Protein AF-A0A7S3EYP3-F1 (afdb_monomer)

Nearest PDB structures (foldseek):
  8bx8-assembly1_A  TM=8.890E-01  e=9.139E-10  Tetrahymena thermophila
  7k5b-assembly1_A  TM=8.890E-01  e=1.316E-09  Tetrahymena thermophila
  8j07-assembly1_k9  TM=9.025E-01  e=3.507E-08  Homo sapiens
  8glv-assembly1_Fm  TM=9.125E-01  e=3.296E-07  Chlamydomonas reinhardtii
  7kek-assembly1_B  TM=8.052E-01  e=7.437E-05  Tetrahymena thermophila

Solvent-accessible surface area (backbone atoms only — not comparable to full-atom values): 13017 Å² total; per-residue (Å²): 132,84,74,78,76,72,78,81,59,48,67,59,52,37,44,48,50,40,53,61,70,45,31,80,76,48,87,48,71,66,59,44,52,50,48,45,50,50,34,65,68,58,54,39,78,62,61,76,40,82,83,33,46,79,39,89,94,46,88,64,51,53,65,80,93,66,92,53,71,66,59,54,53,48,42,56,70,73,60,42,70,96,74,78,63,45,52,70,74,76,38,59,69,65,54,54,56,53,51,53,52,50,51,53,50,51,53,52,50,53,52,62,71,67,50,69,91,82,70,85,74,101,83,68,81,49,71,62,58,54,37,46,55,52,44,52,53,50,58,72,70,49,78,79,82,78,54,69,65,61,52,51,51,52,40,47,73,75,61,28,79,83,37,72,66,51,48,50,52,51,53,51,51,58,50,50,47,51,50,52,51,50,51,54,50,48,48,52,49,43,53,35,26,73,70,66,76,41,81,74,45,73,68,48,49,50,34,50,52,23,51,63,70,75,42,88,102

Structure (mmCIF, N/CA/C/O backbone):
data_AF-A0A7S3EYP3-F1
#
_entry.id   AF-A0A7S3EYP3-F1
#
loop_
_atom_site.group_PDB
_atom_site.id
_atom_site.type_symbol
_atom_site.label_atom_id
_atom_site.label_alt_id
_atom_site.label_comp_id
_atom_site.label_asym_id
_atom_site.label_entity_id
_atom_site.label_seq_id
_atom_site.pdbx_PDB_ins_code
_atom_site.Cartn_x
_atom_site.Cartn_y
_atom_site.Cartn_z
_atom_site.occupancy
_atom_site.B_iso_or_equiv
_atom_site.auth_seq_id
_atom_site.auth_comp_id
_atom_site.auth_asym_id
_atom_site.auth_atom_id
_atom_site.pdbx_PDB_model_num
ATOM 1 N N . MET A 1 1 ? 45.227 -5.347 -39.081 1.00 40.84 1 MET A N 1
ATOM 2 C CA . MET A 1 1 ? 44.998 -6.147 -37.861 1.00 40.84 1 MET A CA 1
ATOM 3 C C . MET A 1 1 ? 43.560 -5.921 -37.447 1.00 40.84 1 MET A C 1
ATOM 5 O O . MET A 1 1 ? 43.265 -4.874 -36.887 1.00 40.84 1 MET A O 1
ATOM 9 N N . GLU A 1 2 ? 42.662 -6.838 -37.801 1.00 47.38 2 GLU A N 1
ATOM 10 C CA . GLU A 1 2 ? 41.309 -6.832 -37.243 1.00 47.38 2 GLU A CA 1
ATOM 11 C C . GLU A 1 2 ? 41.434 -7.033 -35.735 1.00 47.38 2 GLU A C 1
ATOM 13 O O . GLU A 1 2 ? 41.880 -8.079 -35.258 1.00 47.38 2 GLU A O 1
ATOM 18 N N . THR A 1 3 ? 41.117 -5.993 -34.971 1.00 49.34 3 THR A N 1
ATOM 19 C CA . THR A 1 3 ? 40.933 -6.099 -33.531 1.00 49.34 3 THR A CA 1
ATOM 20 C C . THR A 1 3 ? 39.806 -7.092 -33.307 1.00 49.34 3 THR A C 1
ATOM 22 O O . THR A 1 3 ? 38.642 -6.799 -33.568 1.00 49.34 3 THR A O 1
ATOM 25 N N . LYS A 1 4 ? 40.170 -8.302 -32.873 1.00 49.72 4 LYS A N 1
ATOM 26 C CA . LYS A 1 4 ? 39.254 -9.372 -32.478 1.00 49.72 4 LYS A CA 1
ATOM 27 C C . LYS A 1 4 ? 38.265 -8.768 -31.474 1.00 49.72 4 LYS A C 1
ATOM 29 O O . LYS A 1 4 ? 38.630 -8.542 -30.321 1.00 49.72 4 LYS A O 1
ATOM 34 N N . LYS A 1 5 ? 37.063 -8.393 -31.934 1.00 63.97 5 LYS A N 1
ATOM 35 C CA . LYS A 1 5 ? 36.051 -7.742 -31.093 1.00 63.97 5 LYS A CA 1
ATOM 36 C C . LYS A 1 5 ? 35.732 -8.710 -29.962 1.00 63.97 5 LYS A C 1
ATOM 38 O O . LYS A 1 5 ? 35.203 -9.793 -30.199 1.00 63.97 5 LYS A O 1
ATOM 43 N N . ARG A 1 6 ? 36.137 -8.350 -28.745 1.00 71.81 6 ARG A N 1
ATOM 44 C CA . ARG A 1 6 ? 35.825 -9.119 -27.542 1.00 71.81 6 ARG A CA 1
ATOM 45 C C . ARG A 1 6 ? 34.304 -9.160 -27.423 1.00 71.81 6 ARG A C 1
ATOM 47 O O . ARG A 1 6 ? 33.668 -8.111 -27.507 1.00 71.81 6 ARG A O 1
ATOM 54 N N . SER A 1 7 ? 33.739 -10.355 -27.282 1.00 76.88 7 SER A N 1
ATOM 55 C CA . SER A 1 7 ? 32.308 -10.512 -27.039 1.00 76.88 7 SER A CA 1
ATOM 56 C C . SER A 1 7 ? 31.922 -9.726 -25.787 1.00 76.88 7 SER A C 1
ATOM 58 O O . SER A 1 7 ? 32.678 -9.700 -24.810 1.00 76.88 7 SER A O 1
ATOM 60 N N . VAL A 1 8 ? 30.771 -9.060 -25.835 1.00 84.44 8 VAL A N 1
ATOM 61 C CA . VAL A 1 8 ? 30.260 -8.288 -24.701 1.00 84.44 8 VAL A CA 1
ATOM 62 C C . VAL A 1 8 ? 29.980 -9.247 -23.549 1.00 84.44 8 VAL A C 1
ATOM 64 O O . VAL A 1 8 ? 29.261 -10.230 -23.714 1.00 84.44 8 VAL A O 1
ATOM 67 N N . ASP A 1 9 ? 30.556 -8.967 -22.381 1.00 90.62 9 ASP A N 1
ATOM 68 C CA . ASP A 1 9 ? 30.224 -9.701 -21.166 1.00 90.62 9 ASP A CA 1
ATOM 69 C C . ASP A 1 9 ? 28.946 -9.125 -20.548 1.00 90.62 9 ASP A C 1
ATOM 71 O O . ASP A 1 9 ? 28.969 -8.158 -19.782 1.00 90.62 9 ASP A O 1
ATOM 75 N N . TRP A 1 10 ? 27.815 -9.727 -20.906 1.00 88.81 10 TRP A N 1
ATOM 76 C CA . TRP A 1 10 ? 26.495 -9.316 -20.436 1.00 88.81 10 TRP A CA 1
ATOM 77 C C . TRP A 1 10 ? 26.312 -9.456 -18.927 1.00 88.81 10 TRP A C 1
ATOM 79 O O . TRP A 1 10 ? 25.491 -8.736 -18.361 1.00 88.81 10 TRP A O 1
ATOM 89 N N . ILE A 1 11 ? 27.074 -10.326 -18.258 1.00 90.12 11 ILE A N 1
ATOM 90 C CA . ILE A 1 11 ? 27.037 -10.434 -16.795 1.00 90.12 11 ILE A CA 1
ATOM 91 C C . ILE A 1 11 ? 27.605 -9.150 -16.191 1.00 90.12 11 ILE A C 1
ATOM 93 O O . ILE A 1 11 ? 26.965 -8.533 -15.340 1.00 90.12 11 ILE A O 1
ATOM 97 N N . THR A 1 12 ? 28.758 -8.701 -16.694 1.00 91.81 12 THR A N 1
ATOM 98 C CA . THR A 1 12 ? 29.370 -7.437 -16.272 1.00 91.81 12 THR A CA 1
ATOM 99 C C . THR A 1 12 ? 28.481 -6.238 -16.606 1.00 91.81 12 THR A C 1
ATOM 101 O O . THR A 1 12 ? 28.308 -5.363 -15.762 1.00 91.81 12 THR A O 1
ATOM 104 N N . VAL A 1 13 ? 27.865 -6.194 -17.794 1.00 91.50 13 VAL A N 1
ATOM 105 C CA . VAL A 1 13 ? 26.939 -5.102 -18.163 1.00 91.50 13 VAL A CA 1
ATOM 106 C C . VAL A 1 13 ? 25.745 -5.043 -17.211 1.00 91.50 13 VAL A C 1
ATOM 108 O O . VAL A 1 13 ? 25.438 -3.975 -16.682 1.00 91.50 13 VAL A O 1
ATOM 111 N N . ASN A 1 14 ? 25.103 -6.185 -16.947 1.00 91.75 14 ASN A N 1
ATOM 112 C CA . ASN A 1 14 ? 23.981 -6.259 -16.015 1.00 91.75 14 ASN A CA 1
ATOM 113 C C . ASN A 1 14 ? 24.375 -5.809 -14.611 1.00 91.75 14 ASN A C 1
ATOM 115 O O . ASN A 1 14 ? 23.651 -5.021 -14.015 1.00 91.75 14 ASN A O 1
ATOM 119 N N . TYR A 1 15 ? 25.530 -6.249 -14.112 1.00 92.19 15 TYR A N 1
ATOM 120 C CA . TYR A 1 15 ? 26.038 -5.846 -12.802 1.00 92.19 15 TYR A CA 1
ATOM 121 C C . TYR A 1 15 ? 26.310 -4.334 -12.722 1.00 92.19 15 TYR A C 1
ATOM 123 O O . TYR A 1 15 ? 25.886 -3.662 -11.782 1.00 92.19 15 TYR A O 1
ATOM 131 N N . MET A 1 16 ? 26.963 -3.766 -13.740 1.00 93.81 16 MET A N 1
ATOM 132 C CA . MET A 1 16 ? 27.278 -2.334 -13.783 1.00 93.81 16 MET A CA 1
ATOM 133 C C . MET A 1 16 ? 26.016 -1.465 -13.830 1.00 93.81 16 MET A C 1
ATOM 135 O O . MET A 1 16 ? 25.949 -0.436 -13.161 1.00 93.81 16 MET A O 1
ATOM 139 N N . VAL A 1 17 ? 25.000 -1.866 -14.595 1.00 92.38 17 VAL A N 1
ATOM 140 C CA . VAL A 1 17 ? 23.746 -1.108 -14.684 1.00 92.38 17 VAL A CA 1
ATOM 141 C C . VAL A 1 17 ? 22.884 -1.341 -13.443 1.00 92.38 17 VAL A C 1
ATOM 143 O O . VAL A 1 17 ? 22.473 -0.383 -12.789 1.00 92.38 17 VAL A O 1
ATOM 146 N N . CYS A 1 18 ? 22.619 -2.598 -13.095 1.00 93.44 18 CYS A N 1
ATOM 147 C CA . CYS A 1 18 ? 21.619 -2.937 -12.091 1.00 93.44 18 CYS A CA 1
ATOM 148 C C . CYS A 1 18 ? 22.102 -2.738 -10.661 1.00 93.44 18 CYS A C 1
ATOM 150 O O . CYS A 1 18 ? 21.380 -2.139 -9.870 1.00 93.44 18 CYS A O 1
ATOM 152 N N . ASP A 1 19 ? 23.321 -3.167 -10.340 1.00 89.25 19 ASP A N 1
ATOM 153 C CA . ASP A 1 19 ? 23.826 -3.126 -8.968 1.00 89.25 19 ASP A CA 1
ATOM 154 C C . ASP A 1 19 ? 24.665 -1.868 -8.694 1.00 89.25 19 ASP A C 1
ATOM 156 O O . ASP A 1 19 ? 24.523 -1.258 -7.635 1.00 89.25 19 ASP A O 1
ATOM 160 N N . VAL A 1 20 ? 25.500 -1.428 -9.646 1.00 92.12 20 VAL A N 1
ATOM 161 C CA . VAL A 1 20 ? 26.391 -0.268 -9.435 1.00 92.12 20 VAL A CA 1
ATOM 162 C C . VAL A 1 20 ? 25.680 1.063 -9.700 1.00 92.12 20 VAL A C 1
ATOM 164 O O . VAL A 1 20 ? 25.645 1.923 -8.822 1.00 92.12 20 VAL A O 1
ATOM 167 N N . GLN A 1 21 ? 25.107 1.255 -10.893 1.00 92.12 21 GLN A N 1
ATOM 168 C CA . GLN A 1 21 ? 24.548 2.554 -11.295 1.00 92.12 21 GLN A CA 1
ATOM 169 C C . GLN A 1 21 ? 23.202 2.865 -10.623 1.00 92.12 21 GLN A C 1
ATOM 171 O O . GLN A 1 21 ? 22.971 3.993 -10.176 1.00 92.12 21 GLN A O 1
ATOM 176 N N . TYR A 1 22 ? 22.298 1.882 -10.590 1.00 91.81 22 TYR A N 1
ATOM 177 C CA . TYR A 1 22 ? 20.945 2.052 -10.048 1.00 91.81 22 TYR A CA 1
ATOM 178 C C . TYR A 1 22 ? 20.736 1.357 -8.702 1.00 91.81 22 TYR A C 1
ATOM 180 O O . TYR A 1 22 ? 19.911 1.825 -7.921 1.00 91.81 22 TYR A O 1
ATOM 188 N N . GLY A 1 23 ? 21.507 0.315 -8.381 1.00 90.19 23 GLY A N 1
ATOM 189 C CA . GLY A 1 23 ? 21.324 -0.469 -7.157 1.00 90.19 23 GLY A CA 1
ATOM 190 C C . GLY A 1 23 ? 21.457 0.358 -5.880 1.00 90.19 23 GLY A C 1
ATOM 191 O O . GLY A 1 23 ? 20.658 0.193 -4.968 1.00 90.19 23 GLY A O 1
ATOM 192 N N . GLY A 1 24 ? 22.371 1.333 -5.843 1.00 88.31 24 GLY A N 1
ATOM 193 C CA . GLY A 1 24 ? 22.506 2.256 -4.706 1.00 88.31 24 GLY A CA 1
ATOM 194 C C . GLY A 1 24 ? 21.333 3.231 -4.511 1.00 88.31 24 GLY A C 1
ATOM 195 O O . GLY A 1 24 ? 21.253 3.877 -3.470 1.00 88.31 24 GLY A O 1
ATOM 196 N N . LYS A 1 25 ? 20.430 3.358 -5.494 1.00 92.62 25 LYS A N 1
ATOM 197 C CA . LYS A 1 25 ? 19.215 4.191 -5.411 1.00 92.62 25 LYS A CA 1
ATOM 198 C C . LYS A 1 25 ? 17.983 3.394 -4.986 1.00 92.62 25 LYS A C 1
ATOM 200 O O . LYS A 1 25 ? 16.961 3.996 -4.672 1.00 92.62 25 LYS A O 1
ATOM 205 N N . ILE A 1 26 ? 18.070 2.066 -5.009 1.00 93.62 26 ILE A N 1
ATOM 206 C CA . ILE A 1 26 ? 16.979 1.163 -4.660 1.00 93.62 26 ILE A CA 1
ATOM 207 C C . ILE A 1 26 ? 17.214 0.685 -3.230 1.00 93.62 26 ILE A C 1
ATOM 209 O O . ILE A 1 26 ? 18.184 -0.014 -2.947 1.00 93.62 26 ILE A O 1
ATOM 213 N N . THR A 1 27 ? 16.337 1.092 -2.318 1.00 91.31 27 THR A N 1
ATOM 214 C CA . THR A 1 27 ? 16.464 0.783 -0.887 1.00 91.31 27 THR A CA 1
ATOM 215 C C . THR A 1 27 ? 15.802 -0.531 -0.491 1.00 91.31 27 THR A C 1
ATOM 217 O O . THR A 1 27 ? 16.196 -1.123 0.508 1.00 91.31 27 THR A O 1
ATOM 220 N N . ASP A 1 28 ? 14.791 -0.973 -1.241 1.00 94.69 28 ASP A N 1
ATOM 221 C CA . ASP A 1 28 ? 14.049 -2.198 -0.959 1.00 94.69 28 ASP A CA 1
ATOM 222 C C . ASP A 1 28 ? 14.646 -3.402 -1.711 1.00 94.69 28 ASP A C 1
ATOM 224 O O . ASP A 1 28 ? 14.966 -3.338 -2.901 1.00 94.69 28 ASP A O 1
ATOM 228 N N . ASP A 1 29 ? 14.812 -4.524 -1.008 1.00 92.44 29 ASP A N 1
ATOM 229 C CA . ASP A 1 29 ? 15.428 -5.728 -1.573 1.00 92.44 29 ASP A CA 1
ATOM 230 C C . ASP A 1 29 ? 14.556 -6.403 -2.643 1.00 92.44 29 ASP A C 1
ATOM 232 O O . ASP A 1 29 ? 15.091 -7.015 -3.578 1.00 92.44 29 ASP A O 1
ATOM 236 N N . TRP A 1 30 ? 13.228 -6.290 -2.544 1.00 93.56 30 TRP A N 1
ATOM 237 C CA . TRP A 1 30 ? 12.311 -6.811 -3.556 1.00 93.56 30 TRP A CA 1
ATOM 238 C C . TRP A 1 30 ? 12.340 -5.957 -4.815 1.00 93.56 30 TRP A C 1
ATOM 240 O O . TRP A 1 30 ? 12.417 -6.520 -5.911 1.00 93.56 30 TRP A O 1
ATOM 250 N N . ASP A 1 31 ? 12.398 -4.634 -4.675 1.00 94.25 31 ASP A N 1
ATOM 251 C CA . ASP A 1 31 ? 12.584 -3.725 -5.809 1.00 94.25 31 ASP A CA 1
ATOM 252 C C . ASP A 1 31 ? 13.928 -3.972 -6.501 1.00 94.25 31 ASP A C 1
ATOM 254 O O . ASP A 1 31 ? 14.007 -4.035 -7.731 1.00 94.25 31 ASP A O 1
ATOM 258 N N . ARG A 1 32 ? 14.991 -4.217 -5.725 1.00 93.12 32 ARG A N 1
ATOM 259 C CA . ARG A 1 32 ? 16.313 -4.553 -6.272 1.00 93.12 32 ARG A CA 1
ATOM 260 C C . ARG A 1 32 ? 16.280 -5.872 -7.039 1.00 93.12 32 ARG A C 1
ATOM 262 O O . ARG A 1 32 ? 16.868 -5.988 -8.116 1.00 93.12 32 ARG A O 1
ATOM 269 N N . ARG A 1 33 ? 15.574 -6.878 -6.516 1.00 93.25 33 ARG A N 1
ATOM 270 C CA . ARG A 1 33 ? 15.366 -8.160 -7.203 1.00 93.25 33 ARG A CA 1
ATOM 271 C C . ARG A 1 33 ? 14.568 -7.987 -8.496 1.00 93.25 33 ARG A C 1
ATOM 273 O O . ARG A 1 33 ? 14.925 -8.600 -9.506 1.00 93.25 33 ARG A O 1
ATOM 280 N N . LEU A 1 34 ? 13.511 -7.178 -8.478 1.00 92.69 34 LEU A N 1
ATOM 281 C CA . LEU A 1 34 ? 12.698 -6.877 -9.655 1.00 92.69 34 LEU A CA 1
ATOM 282 C C . LEU A 1 34 ? 13.540 -6.180 -10.731 1.00 92.69 34 LEU A C 1
ATOM 284 O O . LEU A 1 34 ? 13.569 -6.634 -11.874 1.00 92.69 34 LEU A O 1
ATOM 288 N N . PHE A 1 35 ? 14.305 -5.153 -10.357 1.00 93.44 35 PHE A N 1
ATOM 289 C CA . PHE A 1 35 ? 15.183 -4.424 -11.273 1.00 93.44 35 PHE A CA 1
ATOM 290 C C . PHE A 1 35 ? 16.246 -5.328 -11.910 1.00 93.44 35 PHE A C 1
ATOM 292 O O . PHE A 1 35 ? 16.415 -5.340 -13.128 1.00 93.44 35 PHE A O 1
ATOM 299 N N . ASN A 1 36 ? 16.887 -6.180 -11.105 1.00 92.38 36 ASN A N 1
ATOM 300 C CA . ASN A 1 36 ? 17.826 -7.190 -11.595 1.00 92.38 36 ASN A CA 1
ATOM 301 C C . ASN A 1 36 ? 17.172 -8.208 -12.550 1.00 92.38 36 ASN A C 1
ATOM 303 O O . ASN A 1 36 ? 17.831 -8.737 -13.447 1.00 92.38 36 ASN A O 1
ATOM 307 N N . THR A 1 37 ? 15.880 -8.494 -12.376 1.00 92.25 37 THR A N 1
ATOM 308 C CA . THR A 1 37 ? 15.122 -9.373 -13.279 1.00 92.25 37 THR A CA 1
ATOM 309 C C . THR A 1 37 ? 14.869 -8.690 -14.625 1.00 92.25 37 THR A C 1
ATOM 311 O O . THR A 1 37 ? 15.068 -9.323 -15.662 1.00 92.25 37 THR A O 1
ATOM 314 N N . TYR A 1 38 ? 14.529 -7.395 -14.628 1.00 91.19 38 TYR A N 1
ATOM 315 C CA . TYR A 1 38 ? 14.432 -6.601 -15.859 1.00 91.19 38 TYR A CA 1
ATOM 316 C C . TYR A 1 38 ? 15.756 -6.528 -16.607 1.00 91.19 38 TYR A C 1
ATOM 318 O O . TYR A 1 38 ? 15.786 -6.811 -17.804 1.00 91.19 38 TYR A O 1
ATOM 326 N N . GLY A 1 39 ? 16.852 -6.230 -15.902 1.00 91.06 39 GLY A N 1
ATOM 327 C CA . GLY A 1 39 ? 18.192 -6.225 -16.486 1.00 91.06 39 GLY A CA 1
ATOM 328 C C . GLY A 1 39 ? 18.490 -7.538 -17.203 1.00 91.06 39 GLY A C 1
ATOM 329 O O . GLY A 1 39 ? 18.761 -7.548 -18.399 1.00 91.06 39 GLY A O 1
ATOM 330 N N . LYS A 1 40 ? 18.319 -8.673 -16.519 1.00 90.12 40 LYS A N 1
ATOM 331 C CA . LYS A 1 40 ? 18.568 -9.999 -17.110 1.00 90.12 40 LYS A CA 1
ATOM 332 C C . LYS A 1 40 ? 17.664 -10.339 -18.297 1.00 90.12 40 LYS A C 1
ATOM 3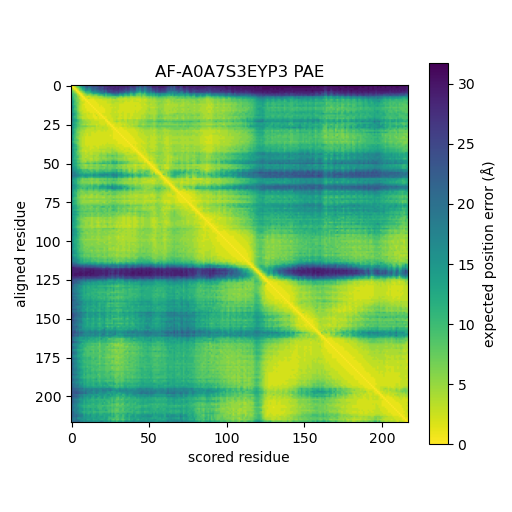34 O O . LYS A 1 40 ? 18.064 -11.152 -19.124 1.00 90.12 40 LYS A O 1
ATOM 339 N N . SER A 1 41 ? 16.457 -9.780 -18.364 1.00 87.69 41 SER A N 1
ATOM 340 C CA . SER A 1 41 ? 15.519 -10.015 -19.468 1.00 87.69 41 SER A CA 1
ATOM 341 C C . SER A 1 41 ? 15.852 -9.153 -20.692 1.00 87.69 41 SER A C 1
ATOM 343 O O . SER A 1 41 ? 15.891 -9.651 -21.817 1.00 87.69 41 SER A O 1
ATOM 345 N N . TRP A 1 42 ? 16.138 -7.865 -20.478 1.00 86.88 42 TRP A N 1
ATOM 346 C CA . TRP A 1 42 ? 16.284 -6.873 -21.549 1.00 86.88 42 TRP A CA 1
ATOM 347 C C . TRP A 1 42 ? 17.737 -6.588 -21.949 1.00 86.88 42 TRP A C 1
ATOM 349 O O . TRP A 1 42 ? 18.007 -6.327 -23.118 1.00 86.88 42 TRP A O 1
ATOM 359 N N . LEU A 1 43 ? 18.695 -6.667 -21.023 1.00 87.56 43 LEU A N 1
ATOM 360 C CA . LEU A 1 43 ? 20.127 -6.476 -21.285 1.00 87.56 43 LEU A CA 1
ATOM 361 C C . LEU A 1 43 ? 20.780 -7.825 -21.604 1.00 87.56 43 LEU A C 1
ATOM 363 O O . LEU A 1 43 ? 21.542 -8.385 -20.811 1.00 87.56 43 LEU A O 1
ATOM 367 N N . THR A 1 44 ? 20.454 -8.363 -22.776 1.00 87.38 44 THR A N 1
ATOM 368 C CA . THR A 1 44 ? 21.041 -9.600 -23.308 1.00 87.38 44 THR A CA 1
ATOM 369 C C . THR A 1 44 ? 21.406 -9.423 -24.772 1.00 87.38 44 THR A C 1
ATOM 371 O O . THR A 1 44 ? 20.884 -8.540 -25.436 1.00 87.38 44 THR A O 1
ATOM 374 N N . GLU A 1 45 ? 22.237 -10.308 -25.327 1.00 86.81 45 GLU A N 1
ATOM 375 C CA . GLU A 1 45 ? 22.598 -10.260 -26.754 1.00 86.81 45 GLU A CA 1
ATOM 376 C C . GLU A 1 45 ? 21.379 -10.241 -27.686 1.00 86.81 45 GLU A C 1
ATOM 378 O O . GLU A 1 45 ? 21.418 -9.639 -28.756 1.00 86.81 45 GLU A O 1
ATOM 383 N N . LYS A 1 46 ? 20.259 -10.823 -27.237 1.00 84.88 46 LYS A N 1
ATOM 384 C CA . LYS A 1 46 ? 18.998 -10.825 -27.975 1.00 84.88 46 LYS A CA 1
ATOM 385 C C . LYS A 1 46 ? 18.476 -9.422 -28.256 1.00 84.88 46 LYS A C 1
ATOM 387 O O . LYS A 1 46 ? 17.868 -9.256 -29.302 1.00 84.88 46 LYS A O 1
ATOM 392 N N . CYS A 1 47 ? 18.727 -8.430 -27.397 1.00 83.50 47 CYS A N 1
ATOM 393 C CA . CYS A 1 47 ? 18.245 -7.064 -27.622 1.00 83.50 47 CYS A CA 1
ATOM 394 C C . CYS A 1 47 ? 18.946 -6.343 -28.777 1.00 83.50 47 CYS A C 1
ATOM 396 O O . CYS A 1 47 ? 18.439 -5.342 -29.267 1.00 83.50 47 CYS A O 1
ATOM 398 N N . LEU A 1 48 ? 20.081 -6.866 -29.251 1.00 83.50 48 LEU A N 1
ATOM 399 C CA . LEU A 1 48 ? 20.764 -6.362 -30.442 1.00 83.50 48 LEU A CA 1
ATOM 400 C C . LEU A 1 48 ? 20.200 -6.954 -31.742 1.00 83.50 48 LEU A C 1
ATOM 402 O O . LEU A 1 48 ? 20.568 -6.504 -32.827 1.00 83.50 48 LEU A O 1
ATOM 406 N N . SER A 1 49 ? 19.341 -7.975 -31.651 1.00 84.50 49 SER A N 1
ATOM 407 C CA . SER A 1 49 ? 18.699 -8.568 -32.821 1.00 84.50 49 SER A CA 1
ATOM 408 C C . SER A 1 49 ? 17.625 -7.625 -33.377 1.00 84.50 49 SER A C 1
ATOM 410 O O . SER A 1 49 ? 16.819 -7.115 -32.597 1.00 84.50 49 SER A O 1
ATOM 412 N N . PRO A 1 50 ? 17.526 -7.448 -34.709 1.00 80.00 50 PRO A N 1
ATOM 413 C CA . PRO A 1 50 ? 16.436 -6.686 -35.330 1.00 80.00 50 PRO A CA 1
ATOM 414 C C . PRO A 1 50 ? 15.046 -7.294 -35.073 1.00 80.00 50 PRO A C 1
ATOM 416 O O . PRO A 1 50 ? 14.034 -6.620 -35.240 1.00 80.00 50 PRO A O 1
ATOM 419 N N . GLU A 1 51 ? 14.986 -8.563 -34.664 1.00 81.00 51 GLU A N 1
ATOM 420 C CA . GLU A 1 51 ? 13.747 -9.268 -34.315 1.00 81.00 51 GLU A CA 1
ATOM 421 C C . GLU A 1 51 ? 13.348 -9.088 -32.844 1.00 81.00 51 GLU A C 1
ATOM 423 O O . GLU A 1 51 ? 12.312 -9.599 -32.418 1.00 81.00 51 GLU A O 1
ATOM 428 N N . PHE A 1 52 ? 14.160 -8.391 -32.042 1.00 84.12 52 PHE A N 1
ATOM 429 C CA . PHE A 1 52 ? 13.854 -8.189 -30.635 1.00 84.12 52 PHE A CA 1
ATOM 430 C C . PHE A 1 52 ? 12.611 -7.322 -30.456 1.00 84.12 52 PHE A C 1
ATOM 432 O O . PHE A 1 52 ? 12.522 -6.197 -30.952 1.00 84.12 52 PHE A O 1
ATOM 439 N N . GLN A 1 53 ? 11.669 -7.851 -29.685 1.00 83.19 53 GLN A N 1
ATOM 440 C CA . GLN A 1 53 ? 10.450 -7.168 -29.283 1.00 83.19 53 GLN A CA 1
ATOM 441 C C . GLN A 1 53 ? 10.395 -7.157 -27.761 1.00 83.19 53 GLN A C 1
ATOM 443 O O . GLN A 1 53 ? 10.593 -8.196 -27.126 1.00 83.19 53 GLN A O 1
ATOM 448 N N . PHE A 1 54 ? 10.078 -6.004 -27.172 1.00 80.25 54 PHE A N 1
ATOM 449 C CA . PHE A 1 54 ? 9.853 -5.921 -25.724 1.00 80.25 54 PHE A CA 1
ATOM 450 C C . PHE A 1 54 ? 8.595 -6.690 -25.297 1.00 80.25 54 PHE A C 1
ATOM 452 O O . PHE A 1 54 ? 8.531 -7.193 -24.176 1.00 80.25 54 PHE A O 1
ATOM 459 N N . ARG A 1 55 ? 7.631 -6.842 -26.214 1.00 78.56 55 ARG A N 1
ATOM 460 C CA . ARG A 1 55 ? 6.419 -7.647 -26.048 1.00 78.56 55 ARG A CA 1
ATOM 461 C C . ARG A 1 55 ? 6.243 -8.578 -27.253 1.00 78.56 55 ARG A C 1
ATOM 463 O O . ARG A 1 55 ? 5.980 -8.083 -28.348 1.00 78.56 55 ARG A O 1
ATOM 470 N N . PRO A 1 56 ? 6.354 -9.906 -27.078 1.00 72.12 56 PRO A N 1
ATOM 471 C CA . PRO A 1 56 ? 6.121 -10.855 -28.161 1.00 72.12 56 PRO A CA 1
ATOM 472 C C . PRO A 1 56 ? 4.705 -10.720 -28.735 1.00 72.12 56 PRO A C 1
ATOM 474 O O . PRO A 1 56 ? 3.730 -10.766 -27.988 1.00 72.12 56 PRO A O 1
ATOM 477 N N . GLY A 1 57 ? 4.591 -10.574 -30.057 1.00 70.94 57 GLY A N 1
ATOM 478 C CA . GLY A 1 57 ? 3.298 -10.501 -30.753 1.00 70.94 57 GLY A CA 1
ATOM 479 C C . GLY A 1 57 ? 2.721 -9.089 -30.898 1.00 70.94 57 GLY A C 1
ATOM 480 O O . GLY A 1 57 ? 1.648 -8.940 -31.475 1.00 70.94 57 GLY A O 1
ATOM 481 N N . HIS A 1 58 ? 3.435 -8.062 -30.428 1.00 69.12 58 HIS A N 1
ATOM 482 C CA . HIS A 1 58 ? 3.126 -6.660 -30.702 1.00 69.12 58 HIS A CA 1
ATOM 483 C C . HIS A 1 58 ? 4.283 -6.016 -31.463 1.00 69.12 58 HIS A C 1
ATOM 485 O O . HIS A 1 58 ? 5.380 -5.840 -30.935 1.00 69.12 58 HIS A O 1
ATOM 491 N N . ASP A 1 59 ? 4.022 -5.621 -32.707 1.00 69.94 59 ASP A N 1
ATOM 492 C CA . ASP A 1 59 ? 5.062 -5.114 -33.605 1.00 69.94 59 ASP A CA 1
ATOM 493 C C . ASP A 1 59 ? 5.513 -3.674 -33.311 1.00 69.94 59 ASP A C 1
ATOM 495 O O . ASP A 1 59 ? 6.488 -3.207 -33.895 1.00 69.94 59 ASP A O 1
ATOM 499 N N . THR A 1 60 ? 4.840 -3.000 -32.380 1.00 78.00 60 THR A N 1
ATOM 500 C CA . THR A 1 60 ? 5.010 -1.579 -32.056 1.00 78.00 60 THR A CA 1
ATOM 501 C C . THR A 1 60 ? 6.276 -1.289 -31.238 1.00 78.00 60 THR A C 1
ATOM 503 O O . THR A 1 60 ? 6.941 -0.275 -31.438 1.00 78.00 60 THR A O 1
ATOM 506 N N . TYR A 1 61 ? 6.659 -2.194 -30.331 1.00 84.69 61 TYR A N 1
ATOM 507 C CA . TYR A 1 61 ? 7.768 -1.982 -29.390 1.00 84.69 61 TYR A CA 1
ATOM 508 C C . TYR A 1 61 ? 9.025 -2.744 -29.824 1.00 84.69 61 TYR A C 1
ATOM 510 O O . TYR A 1 61 ? 9.427 -3.734 -29.202 1.00 84.69 61 TYR A O 1
ATOM 518 N N . LYS A 1 62 ? 9.635 -2.271 -30.916 1.00 85.19 62 LYS A N 1
ATOM 519 C CA . LYS A 1 62 ? 10.893 -2.769 -31.491 1.00 85.19 62 LYS A CA 1
ATOM 520 C C . LYS A 1 62 ? 12.001 -1.728 -31.381 1.00 85.19 62 LYS A C 1
ATOM 522 O O . LYS A 1 62 ? 11.741 -0.540 -31.207 1.00 85.19 62 LYS A O 1
ATOM 527 N N . ILE A 1 63 ? 13.244 -2.182 -31.515 1.00 84.69 63 ILE A N 1
ATOM 528 C CA . ILE A 1 63 ? 14.413 -1.302 -31.603 1.00 84.69 63 ILE A CA 1
ATOM 529 C C . ILE A 1 63 ? 14.711 -1.065 -33.093 1.00 84.69 63 ILE A C 1
ATOM 531 O O . ILE A 1 63 ? 15.122 -2.007 -33.775 1.00 84.69 63 ILE A O 1
ATOM 535 N N . PRO A 1 64 ? 14.496 0.151 -33.635 1.00 84.88 64 PRO A N 1
ATOM 536 C CA . PRO A 1 64 ? 14.782 0.424 -35.039 1.00 84.88 64 PRO A CA 1
ATOM 537 C C . PRO A 1 64 ? 16.292 0.357 -35.301 1.00 84.88 64 PRO A C 1
ATOM 539 O O . PRO A 1 64 ? 17.093 0.888 -34.536 1.00 84.88 64 PRO A O 1
ATOM 542 N N . VAL A 1 65 ? 16.690 -0.281 -36.405 1.00 81.88 65 VAL A N 1
ATOM 543 C CA . VAL A 1 65 ? 18.101 -0.376 -36.806 1.00 81.88 65 VAL A CA 1
ATOM 544 C C . VAL A 1 65 ? 18.450 0.830 -37.669 1.00 81.88 65 VAL A C 1
ATOM 546 O O . VAL A 1 65 ? 18.248 0.824 -38.882 1.00 81.88 65 VAL A O 1
ATOM 549 N N . ALA A 1 66 ? 18.969 1.880 -37.039 1.00 81.38 66 ALA A N 1
ATOM 550 C CA . ALA A 1 66 ? 19.420 3.084 -37.729 1.00 81.38 66 ALA A CA 1
ATOM 551 C C . ALA A 1 66 ? 20.724 3.625 -37.129 1.00 81.38 66 ALA A C 1
ATOM 553 O O . ALA A 1 66 ? 21.017 3.418 -35.952 1.00 81.38 66 ALA A O 1
ATOM 554 N N . ALA A 1 67 ? 21.516 4.327 -37.939 1.00 83.31 67 ALA A N 1
ATOM 555 C CA . ALA A 1 67 ? 22.710 5.028 -37.463 1.00 83.31 67 ALA A CA 1
ATOM 556 C C . ALA A 1 67 ? 22.385 6.443 -36.949 1.00 83.31 67 ALA A C 1
ATOM 558 O O . ALA A 1 67 ? 23.063 6.944 -36.054 1.00 83.31 67 ALA A O 1
ATOM 559 N N . ASP A 1 68 ? 21.327 7.061 -37.483 1.00 92.50 68 ASP A N 1
ATOM 560 C CA . ASP A 1 68 ? 20.976 8.454 -37.216 1.00 92.50 68 ASP A CA 1
ATOM 561 C C . ASP A 1 68 ? 19.958 8.604 -36.086 1.00 92.50 68 ASP A C 1
ATOM 563 O O . ASP A 1 68 ? 18.918 7.944 -36.055 1.00 92.50 68 ASP A O 1
ATOM 567 N N . ILE A 1 69 ? 20.223 9.559 -35.191 1.00 90.19 69 ILE A N 1
ATOM 568 C CA . ILE A 1 69 ? 19.374 9.873 -34.030 1.00 90.19 69 ILE A CA 1
ATOM 569 C C . ILE A 1 69 ? 17.968 10.322 -34.459 1.00 90.19 69 ILE A C 1
ATOM 571 O O . ILE A 1 69 ? 16.989 10.029 -33.773 1.00 90.19 69 ILE A O 1
ATOM 575 N N . GLU A 1 70 ? 17.848 11.026 -35.587 1.00 91.38 70 GLU A N 1
ATOM 576 C CA . GLU A 1 70 ? 16.558 11.521 -36.084 1.00 91.38 70 GLU A CA 1
ATOM 577 C C . GLU A 1 70 ? 15.587 10.386 -36.412 1.00 91.38 70 GLU A C 1
ATOM 579 O O . GLU A 1 70 ? 14.395 10.509 -36.141 1.00 91.38 70 GLU A O 1
ATOM 584 N N . VAL A 1 71 ? 16.098 9.250 -36.896 1.00 88.69 71 VAL A N 1
ATOM 585 C CA . VAL A 1 71 ? 15.279 8.070 -37.196 1.00 88.69 71 VAL A CA 1
ATOM 586 C C . VAL A 1 71 ? 14.682 7.488 -35.914 1.00 88.69 71 VAL A C 1
ATOM 588 O O . VAL A 1 71 ? 13.491 7.188 -35.879 1.00 88.69 71 VAL A O 1
ATOM 591 N N . TYR A 1 72 ? 15.463 7.410 -34.830 1.00 88.62 72 TYR A N 1
ATOM 592 C CA . TYR A 1 72 ? 14.954 6.973 -33.523 1.00 88.62 72 TYR A CA 1
ATOM 593 C C . TYR A 1 72 ? 13.898 7.931 -32.972 1.00 88.62 72 TYR A C 1
ATOM 595 O O . TYR A 1 72 ? 12.874 7.490 -32.459 1.00 88.62 72 TYR A O 1
ATOM 603 N N . ARG A 1 73 ? 14.121 9.246 -33.090 1.00 90.62 73 ARG A N 1
ATOM 604 C CA . ARG A 1 73 ? 13.154 10.250 -32.624 1.00 90.62 73 ARG A CA 1
ATOM 605 C C . ARG A 1 73 ? 11.838 10.157 -33.382 1.00 90.62 73 ARG A C 1
ATOM 607 O O . ARG A 1 73 ? 10.791 10.164 -32.746 1.00 90.62 73 ARG A O 1
ATOM 614 N N . LYS A 1 74 ? 11.909 10.029 -34.710 1.00 90.81 74 LYS A N 1
ATOM 615 C CA . LYS A 1 74 ? 10.735 9.879 -35.570 1.00 90.81 74 LYS A CA 1
ATOM 616 C C . LYS A 1 74 ? 9.954 8.608 -35.231 1.00 90.81 74 LYS A C 1
ATOM 618 O O . LYS A 1 74 ? 8.740 8.668 -35.087 1.00 90.81 74 LYS A O 1
ATOM 623 N N . TYR A 1 75 ? 10.655 7.493 -35.013 1.00 88.81 75 TYR A N 1
ATOM 624 C CA . TYR A 1 75 ? 10.040 6.236 -34.583 1.00 88.81 75 TYR A CA 1
ATOM 625 C C . TYR A 1 75 ? 9.304 6.384 -33.244 1.00 88.81 75 TYR A C 1
ATOM 627 O O . TYR A 1 75 ? 8.146 5.999 -33.129 1.00 88.81 75 TYR A O 1
ATOM 635 N N . ILE A 1 76 ? 9.937 7.005 -32.243 1.00 88.44 76 ILE A N 1
ATOM 636 C CA . ILE A 1 76 ? 9.305 7.235 -30.935 1.00 88.44 76 ILE A CA 1
ATOM 637 C C . ILE A 1 76 ? 8.066 8.135 -31.058 1.00 88.44 76 ILE A C 1
ATOM 639 O O . ILE A 1 76 ? 7.092 7.908 -30.353 1.00 88.44 76 ILE A O 1
ATOM 643 N N . SER A 1 77 ? 8.085 9.151 -31.926 1.00 87.31 77 SER A N 1
ATOM 644 C CA . SER A 1 77 ? 6.958 10.082 -32.060 1.00 87.31 77 SER A CA 1
ATOM 645 C C . SER A 1 77 ? 5.796 9.562 -32.905 1.00 87.31 77 SER A C 1
ATOM 647 O O . SER A 1 77 ? 4.662 9.962 -32.660 1.00 87.31 77 SER A O 1
ATOM 649 N N . GLU A 1 78 ? 6.071 8.755 -33.933 1.00 87.06 78 GLU A N 1
ATOM 650 C CA . GLU A 1 78 ? 5.066 8.341 -34.924 1.00 87.06 78 GLU A CA 1
ATOM 651 C C . GLU A 1 78 ? 4.564 6.909 -34.700 1.00 87.06 78 GLU A C 1
ATOM 653 O O . GLU A 1 78 ? 3.382 6.649 -34.912 1.00 87.06 78 GLU A O 1
ATOM 658 N N . GLU A 1 79 ? 5.429 5.994 -34.250 1.00 85.50 79 GLU A N 1
ATOM 659 C CA . GLU A 1 79 ? 5.113 4.560 -34.160 1.00 85.50 79 GLU A CA 1
ATOM 660 C C . GLU A 1 79 ? 4.768 4.110 -32.732 1.00 85.50 79 GLU A C 1
ATOM 662 O O . GLU A 1 79 ? 3.988 3.174 -32.559 1.00 85.50 79 GLU A O 1
ATOM 667 N N . ILE A 1 80 ? 5.316 4.757 -31.693 1.00 87.56 80 ILE A N 1
ATOM 668 C CA . ILE A 1 80 ? 5.033 4.402 -30.292 1.00 87.56 80 ILE A CA 1
ATOM 669 C C . ILE A 1 80 ? 3.790 5.165 -29.800 1.00 87.56 80 ILE A C 1
ATOM 671 O O . ILE A 1 80 ? 3.746 6.395 -29.894 1.00 87.56 80 ILE A O 1
ATOM 675 N N . PRO A 1 81 ? 2.768 4.475 -29.258 1.00 87.69 81 PRO A N 1
ATOM 676 C CA . PRO A 1 81 ? 1.571 5.129 -28.749 1.00 87.69 81 PRO A CA 1
ATOM 677 C C . PRO A 1 81 ? 1.875 5.956 -27.493 1.00 87.69 81 PRO A C 1
ATOM 679 O O . PRO A 1 81 ? 2.750 5.628 -26.702 1.00 87.69 81 PRO A O 1
ATOM 682 N N . LEU A 1 82 ? 1.089 7.013 -27.269 1.00 86.50 82 LEU A N 1
ATOM 683 C CA . LEU A 1 82 ? 1.193 7.838 -26.056 1.00 86.50 82 LEU A CA 1
ATOM 684 C C . LEU A 1 82 ? 0.741 7.093 -24.785 1.00 86.50 82 LEU A C 1
ATOM 686 O O . LEU A 1 82 ? 1.101 7.480 -23.676 1.00 86.50 82 LEU A O 1
ATOM 690 N N . VAL A 1 83 ? -0.099 6.068 -24.945 1.00 86.38 83 VAL A N 1
ATOM 691 C CA . VAL A 1 83 ? -0.643 5.262 -23.850 1.00 86.38 83 VAL A CA 1
ATOM 692 C C . VAL A 1 83 ? -0.140 3.837 -24.008 1.00 86.38 83 VAL A C 1
ATOM 694 O O . VAL A 1 83 ? -0.480 3.169 -24.983 1.00 86.38 83 VAL A O 1
ATOM 697 N N . ASP A 1 84 ? 0.647 3.393 -23.033 1.00 87.19 84 ASP A N 1
ATOM 698 C CA . ASP A 1 84 ? 1.238 2.059 -23.005 1.00 87.19 84 ASP A CA 1
ATOM 699 C C . ASP A 1 84 ? 0.359 1.056 -22.247 1.00 87.19 84 ASP A C 1
ATOM 701 O O . ASP A 1 84 ? -0.252 1.376 -21.223 1.00 87.19 84 ASP A O 1
ATOM 705 N N . ASP A 1 85 ? 0.357 -0.193 -22.714 1.00 86.38 85 ASP A N 1
ATOM 706 C CA . ASP A 1 85 ? -0.280 -1.300 -22.003 1.00 86.38 85 ASP A CA 1
ATOM 707 C C . ASP A 1 85 ? 0.552 -1.725 -20.775 1.00 86.38 85 ASP A C 1
ATOM 709 O O . ASP A 1 85 ? 1.778 -1.850 -20.876 1.00 86.38 85 ASP A O 1
ATOM 713 N N . PRO A 1 86 ? -0.077 -2.085 -19.636 1.00 88.88 86 PRO A N 1
ATOM 714 C CA . PRO A 1 86 ? 0.643 -2.569 -18.453 1.00 88.88 86 PRO A CA 1
ATOM 715 C C . PRO A 1 86 ? 1.533 -3.795 -18.712 1.00 88.88 86 PRO A C 1
ATOM 717 O O . PRO A 1 86 ? 2.552 -3.980 -18.046 1.00 88.88 86 PRO A O 1
ATOM 720 N N . GLU A 1 87 ? 1.169 -4.622 -19.692 1.00 86.94 87 GLU A N 1
ATOM 721 C CA . GLU A 1 87 ? 1.915 -5.827 -20.072 1.00 86.94 87 GLU A CA 1
ATOM 722 C C . GLU A 1 87 ? 3.312 -5.530 -20.615 1.00 86.94 87 GLU A C 1
ATOM 724 O O . GLU A 1 87 ? 4.212 -6.355 -20.453 1.00 86.94 87 GLU A O 1
ATOM 729 N N . LEU A 1 88 ? 3.530 -4.343 -21.194 1.00 86.19 88 LEU A N 1
ATOM 730 C CA . LEU A 1 88 ? 4.861 -3.897 -21.611 1.00 86.19 88 LEU A CA 1
ATOM 731 C C . LEU A 1 88 ? 5.833 -3.857 -20.423 1.00 86.19 88 LEU A C 1
ATOM 733 O O . LEU A 1 88 ? 7.009 -4.194 -20.544 1.00 86.19 88 LEU A O 1
ATOM 737 N N . PHE A 1 89 ? 5.310 -3.500 -19.254 1.00 86.81 89 PHE A N 1
ATOM 738 C CA . PHE A 1 89 ? 6.031 -3.460 -17.990 1.00 86.81 89 PHE A CA 1
ATOM 739 C C . PHE A 1 89 ? 5.896 -4.778 -17.217 1.00 86.81 89 PHE A C 1
ATOM 741 O O . PHE A 1 89 ? 5.951 -4.778 -15.994 1.00 86.81 89 PHE A O 1
ATOM 748 N N . GLY A 1 90 ? 5.621 -5.901 -17.888 1.00 86.81 90 GLY A N 1
ATOM 749 C CA . GLY A 1 90 ? 5.487 -7.211 -17.243 1.00 86.81 90 GLY A CA 1
ATOM 750 C C . GLY A 1 90 ? 4.327 -7.326 -16.245 1.00 86.81 90 GLY A C 1
ATOM 751 O O . GLY A 1 90 ? 4.301 -8.271 -15.454 1.00 86.81 90 GLY A O 1
ATOM 752 N N . MET A 1 91 ? 3.377 -6.385 -16.251 1.00 90.44 91 MET A N 1
ATOM 753 C CA . MET A 1 91 ? 2.205 -6.404 -15.376 1.00 90.44 91 MET A CA 1
ATOM 754 C C . MET A 1 91 ? 1.009 -7.062 -16.065 1.00 90.44 91 MET A C 1
ATOM 756 O O . MET A 1 91 ? 0.884 -7.062 -17.282 1.00 90.44 91 MET A O 1
ATOM 760 N N . HIS A 1 92 ? 0.076 -7.590 -15.278 1.00 91.75 92 HIS A N 1
ATOM 761 C CA . HIS A 1 92 ? -1.197 -8.070 -15.810 1.00 91.75 92 HIS A CA 1
ATOM 762 C C . HIS A 1 92 ? -2.087 -6.888 -16.238 1.00 91.75 92 HIS A C 1
ATOM 764 O O . HIS A 1 92 ? -2.090 -5.857 -15.563 1.00 91.75 92 HIS A O 1
ATOM 770 N N . ALA A 1 93 ? -2.919 -7.051 -17.274 1.00 88.44 93 ALA A N 1
ATOM 771 C CA . ALA A 1 93 ? -3.840 -6.012 -17.766 1.00 88.44 93 ALA A CA 1
ATOM 772 C C . ALA A 1 93 ? -4.743 -5.394 -16.670 1.00 88.44 93 ALA A C 1
ATOM 774 O O . ALA A 1 93 ? -5.087 -4.215 -16.711 1.00 88.44 93 ALA A O 1
ATOM 775 N N . ASN A 1 94 ? -5.058 -6.161 -15.620 1.00 92.06 94 ASN A N 1
ATOM 776 C CA . ASN A 1 94 ? -5.805 -5.682 -14.443 1.00 92.06 94 ASN A CA 1
ATOM 777 C C . ASN A 1 94 ? -5.114 -4.535 -13.681 1.00 92.06 94 ASN A C 1
ATOM 779 O O . ASN A 1 94 ? -5.781 -3.849 -12.908 1.00 92.06 94 ASN A O 1
ATOM 783 N N . ALA A 1 95 ? -3.809 -4.317 -13.865 1.00 92.69 95 ALA A N 1
ATOM 784 C CA . ALA A 1 95 ? -3.105 -3.194 -13.252 1.00 92.69 95 ALA A CA 1
ATOM 785 C C . ALA A 1 95 ? -3.698 -1.844 -13.693 1.00 92.69 95 ALA A C 1
ATOM 787 O O . ALA A 1 95 ? -3.838 -0.947 -12.862 1.00 92.69 95 ALA A O 1
ATOM 788 N N . ASP A 1 96 ? -4.148 -1.730 -14.949 1.00 90.75 96 ASP A N 1
ATOM 789 C CA . ASP A 1 96 ? -4.817 -0.520 -15.441 1.00 90.75 96 ASP A CA 1
ATOM 790 C C . ASP A 1 96 ? -6.152 -0.284 -14.716 1.00 90.75 96 A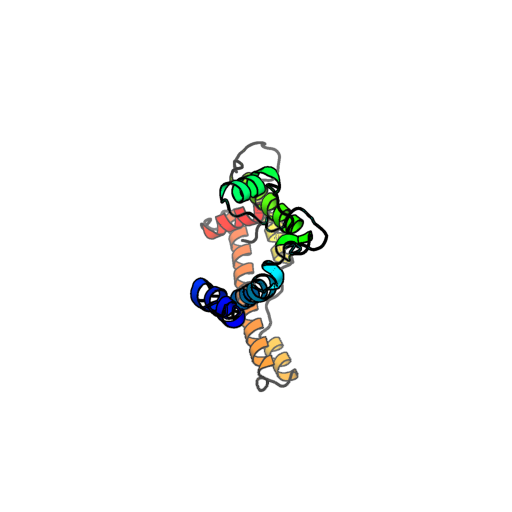SP A C 1
ATOM 792 O O . ASP A 1 96 ? -6.451 0.829 -14.286 1.00 90.75 96 ASP A O 1
ATOM 796 N N . LEU A 1 97 ? -6.929 -1.346 -14.462 1.00 92.44 97 LEU A N 1
ATOM 797 C CA . LEU A 1 97 ? -8.178 -1.244 -13.696 1.00 92.44 97 LEU A CA 1
ATOM 798 C C . LEU A 1 97 ? -7.934 -0.751 -12.266 1.00 92.44 97 LEU A C 1
ATOM 800 O O . LEU A 1 97 ? -8.674 0.105 -11.773 1.00 92.44 97 LEU A O 1
ATOM 804 N N . VAL A 1 98 ? -6.896 -1.264 -11.597 1.00 93.88 98 VAL A N 1
ATOM 805 C CA . VAL A 1 98 ? -6.524 -0.830 -10.241 1.00 93.88 98 VAL A CA 1
ATOM 806 C C . VAL A 1 98 ? -6.088 0.634 -10.246 1.00 93.88 98 VAL A C 1
ATOM 808 O O . VAL A 1 98 ? -6.549 1.409 -9.404 1.00 93.88 98 VAL A O 1
ATOM 811 N N . PHE A 1 99 ? -5.259 1.031 -11.213 1.00 92.38 99 PHE A N 1
ATOM 812 C CA . PHE A 1 99 ? -4.813 2.411 -11.371 1.00 92.38 99 PHE A CA 1
ATOM 813 C C . PHE A 1 99 ? -5.993 3.363 -11.593 1.00 92.38 99 PHE A C 1
ATOM 815 O O . PHE A 1 99 ? -6.157 4.319 -10.833 1.00 92.38 99 PHE A O 1
ATOM 822 N N . ARG A 1 100 ? -6.869 3.069 -12.563 1.00 92.62 100 ARG A N 1
ATOM 823 C CA . ARG A 1 100 ? -8.059 3.885 -12.855 1.00 92.62 100 ARG A CA 1
ATOM 824 C C . ARG A 1 100 ? -8.997 3.972 -11.661 1.00 92.62 100 ARG A C 1
ATOM 826 O O . ARG A 1 100 ? -9.444 5.060 -11.322 1.00 92.62 100 ARG A O 1
ATOM 833 N N . THR A 1 101 ? -9.232 2.856 -10.972 1.00 95.44 101 THR A N 1
ATOM 834 C CA . THR A 1 101 ? -10.055 2.836 -9.754 1.00 95.44 101 THR A CA 1
ATOM 835 C C . THR A 1 101 ? -9.461 3.732 -8.666 1.00 95.44 101 THR A C 1
ATOM 837 O O . THR A 1 101 ? -10.194 4.468 -8.008 1.00 95.44 101 THR A O 1
ATOM 840 N N . SER A 1 102 ? -8.140 3.695 -8.478 1.00 95.31 102 SER A N 1
ATOM 841 C CA . SER A 1 102 ? -7.437 4.555 -7.520 1.00 95.31 102 SER A CA 1
ATOM 842 C C . SER A 1 102 ? -7.543 6.036 -7.900 1.00 95.31 102 SER A C 1
ATOM 844 O O . SER A 1 102 ? -7.909 6.863 -7.067 1.00 95.31 102 SER A O 1
ATOM 846 N N . GLN A 1 103 ? -7.329 6.371 -9.176 1.00 95.50 103 GLN A N 1
ATOM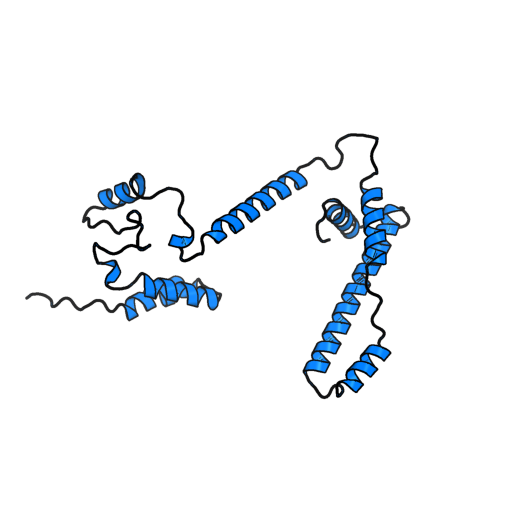 847 C CA . GLN A 1 103 ? -7.485 7.735 -9.688 1.00 95.50 103 GLN A CA 1
ATOM 848 C C . GLN A 1 103 ? -8.910 8.261 -9.492 1.00 95.50 103 GLN A C 1
ATOM 850 O O . GLN A 1 103 ? -9.091 9.354 -8.961 1.00 95.50 103 GLN A O 1
ATOM 855 N N . THR A 1 104 ? -9.932 7.472 -9.835 1.00 96.56 104 THR A N 1
ATOM 856 C CA . THR A 1 104 ? -11.333 7.850 -9.612 1.00 96.56 104 THR A CA 1
ATOM 857 C C . THR A 1 104 ? -11.625 8.071 -8.130 1.00 96.56 104 THR A C 1
ATOM 859 O O . THR A 1 104 ? -12.259 9.065 -7.786 1.00 96.56 104 THR A O 1
ATOM 862 N N . LYS A 1 105 ? -11.131 7.200 -7.238 1.00 93.56 105 LYS A N 1
ATOM 863 C CA . LYS A 1 105 ? -11.272 7.391 -5.784 1.00 93.56 105 LYS A CA 1
ATOM 8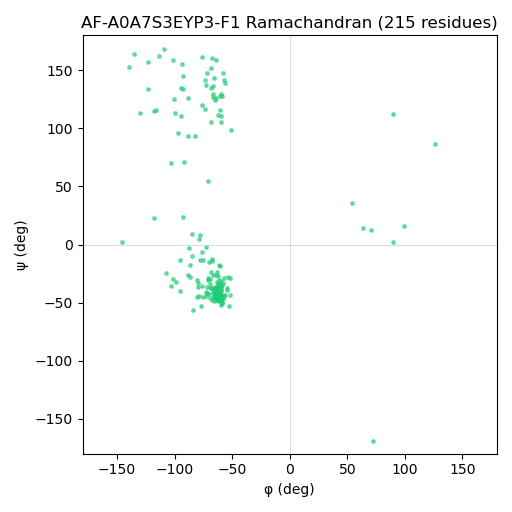64 C C . LYS A 1 105 ? -10.624 8.691 -5.316 1.00 93.56 105 LYS A C 1
ATOM 866 O O . LYS A 1 105 ? -11.242 9.412 -4.542 1.00 93.56 105 LYS A O 1
ATOM 871 N N . ASN A 1 106 ? -9.427 9.013 -5.803 1.00 94.44 106 ASN A N 1
ATOM 872 C CA . ASN A 1 106 ? -8.741 10.256 -5.453 1.00 94.44 106 ASN A CA 1
ATOM 873 C C . ASN A 1 106 ? -9.534 11.481 -5.913 1.00 94.44 106 ASN A C 1
ATOM 875 O O . ASN A 1 106 ? -9.778 12.371 -5.107 1.00 94.44 106 ASN A O 1
ATOM 879 N N . VAL A 1 107 ? -10.010 11.491 -7.161 1.00 96.19 107 VAL A N 1
ATOM 880 C CA . VAL A 1 107 ? -10.839 12.585 -7.689 1.00 96.19 107 VAL A CA 1
ATOM 881 C C . VAL A 1 107 ? -12.118 12.750 -6.867 1.00 96.19 107 VAL A C 1
ATOM 883 O O . VAL A 1 107 ? -12.430 13.861 -6.450 1.00 96.19 107 VAL A O 1
ATOM 886 N N . LEU A 1 108 ? -12.839 11.661 -6.582 1.00 92.88 108 LEU A N 1
ATOM 887 C CA . LEU A 1 108 ? -14.062 11.716 -5.777 1.00 92.88 108 LEU A CA 1
ATOM 888 C C . LEU A 1 108 ? -13.791 12.200 -4.349 1.00 92.88 108 LEU A C 1
ATOM 890 O O . LEU A 1 108 ? -14.552 13.013 -3.833 1.00 92.88 108 LEU A O 1
ATOM 894 N N . ASN A 1 109 ? -12.693 11.758 -3.731 1.00 88.69 109 ASN A N 1
ATOM 895 C CA . ASN A 1 109 ? -12.282 12.249 -2.418 1.00 88.69 109 ASN A CA 1
ATOM 896 C C . ASN A 1 109 ? -11.994 13.751 -2.446 1.00 88.69 109 ASN A C 1
ATOM 898 O O . ASN A 1 109 ? -12.487 14.464 -1.581 1.00 88.69 109 ASN A O 1
ATOM 902 N N . THR A 1 110 ? -11.286 14.247 -3.464 1.00 90.12 110 THR A N 1
ATOM 903 C CA . THR A 1 110 ? -11.032 15.684 -3.629 1.00 90.12 110 THR A CA 1
ATOM 904 C C . THR A 1 110 ? -12.324 16.479 -3.826 1.00 90.12 110 THR A C 1
ATOM 906 O O . THR A 1 110 ? -12.461 17.563 -3.267 1.00 90.12 110 THR A O 1
ATOM 909 N N . VAL A 1 111 ? -13.298 15.946 -4.572 1.00 90.00 111 VAL A N 1
ATOM 910 C CA . VAL A 1 111 ? -14.617 16.587 -4.717 1.00 90.00 111 VAL A CA 1
ATOM 911 C C . VAL A 1 111 ? -15.340 16.665 -3.368 1.00 90.00 111 VAL A C 1
ATOM 913 O O . VAL A 1 111 ? -15.864 17.725 -3.034 1.00 90.00 111 VAL A O 1
ATOM 916 N N . LEU A 1 112 ? -15.333 15.582 -2.582 1.00 83.94 112 LEU A N 1
ATOM 917 C CA . LEU A 1 112 ? -15.921 15.563 -1.237 1.00 83.94 112 LEU A CA 1
ATOM 918 C C . LEU A 1 112 ? -15.223 16.544 -0.285 1.00 83.94 112 LEU A C 1
ATOM 920 O O . LEU A 1 112 ? -15.892 17.193 0.513 1.00 83.94 112 LEU A O 1
ATOM 924 N N . ASP A 1 113 ? -13.900 16.685 -0.385 1.00 82.50 113 ASP A N 1
ATOM 925 C CA . ASP A 1 113 ? -13.120 17.575 0.483 1.00 82.50 113 ASP A CA 1
ATOM 926 C C . ASP A 1 113 ? -13.369 19.067 0.181 1.00 82.50 113 ASP A C 1
ATOM 928 O O . ASP A 1 113 ? -13.301 19.896 1.088 1.00 82.50 113 ASP A O 1
ATOM 932 N N . ILE A 1 114 ? -13.674 19.418 -1.076 1.00 85.25 114 ILE A N 1
ATOM 933 C CA . ILE A 1 114 ? -13.962 20.801 -1.513 1.00 85.25 114 ILE A CA 1
ATOM 934 C C . ILE A 1 114 ? -15.449 21.162 -1.333 1.00 85.25 114 ILE A C 1
ATOM 936 O O . ILE A 1 114 ? -15.807 22.343 -1.337 1.00 85.25 114 ILE A O 1
ATOM 940 N N . GLN A 1 115 ? -16.334 20.173 -1.170 1.00 78.25 115 GLN A N 1
ATOM 941 C CA . GLN A 1 115 ? -17.765 20.419 -1.024 1.00 78.25 115 GLN A CA 1
ATOM 942 C C . GLN A 1 115 ? -18.046 21.298 0.214 1.00 78.25 115 GLN A C 1
ATOM 944 O O . GLN A 1 115 ? -17.570 20.987 1.309 1.00 78.25 115 GLN A O 1
ATOM 949 N N . PRO A 1 116 ? -18.823 22.396 0.084 1.00 74.00 116 PRO A N 1
ATOM 950 C CA . PRO A 1 116 ? -19.130 23.264 1.213 1.00 74.00 116 PRO A CA 1
ATOM 951 C C . PRO A 1 116 ? -19.875 22.478 2.295 1.00 74.00 116 PRO A C 1
ATOM 953 O O . PRO A 1 116 ? -21.004 22.031 2.093 1.00 74.00 116 PRO A O 1
ATOM 956 N N . LYS A 1 117 ? -19.235 22.342 3.461 1.00 67.50 117 LYS A N 1
ATOM 957 C CA . LYS A 1 117 ? -19.747 21.566 4.601 1.00 67.50 117 LYS A CA 1
ATOM 958 C C . LYS A 1 117 ? -21.000 22.175 5.250 1.00 67.50 117 LYS A C 1
ATOM 960 O O . LYS A 1 117 ? -21.680 21.489 6.002 1.00 67.50 117 LYS A O 1
ATOM 965 N N . GLU A 1 118 ? -21.320 23.431 4.929 1.00 63.12 118 GLU A N 1
ATOM 966 C CA . GLU A 1 118 ? -22.467 24.191 5.459 1.00 63.12 118 GLU A CA 1
ATOM 967 C C . GLU A 1 118 ? -23.484 24.602 4.365 1.00 63.12 118 GLU A C 1
ATOM 969 O O . GLU A 1 118 ? -24.251 25.551 4.521 1.00 63.12 118 GLU A O 1
ATOM 974 N N . GLY A 1 119 ? -23.514 23.900 3.226 1.00 50.34 119 GLY A N 1
ATOM 975 C CA . GLY A 1 119 ? -24.359 24.255 2.080 1.00 50.34 119 GLY A CA 1
ATOM 976 C C . GLY A 1 119 ? -25.694 23.502 1.969 1.00 50.34 119 GLY A C 1
ATOM 977 O O . GLY A 1 119 ? -25.746 22.470 1.313 1.00 50.34 119 GLY A O 1
ATOM 978 N N . GLY A 1 120 ? -26.782 24.099 2.478 1.00 48.25 120 GLY A N 1
ATOM 979 C CA . GLY A 1 120 ? -28.114 24.090 1.837 1.00 48.25 120 GLY A CA 1
ATOM 980 C C . GLY A 1 120 ? -29.116 22.959 2.147 1.00 48.25 120 GLY A C 1
ATOM 981 O O . GLY A 1 120 ? -28.995 21.850 1.639 1.00 48.25 120 GLY A O 1
ATOM 982 N N . GLY A 1 121 ? -30.214 23.315 2.838 1.00 49.50 121 GLY A N 1
ATOM 983 C CA . GLY A 1 121 ? -31.497 22.586 2.821 1.00 49.50 121 GLY A CA 1
ATOM 984 C C . GLY A 1 121 ? -32.040 22.195 4.201 1.00 49.50 121 GLY A C 1
ATOM 985 O O . GLY A 1 121 ? -31.825 21.078 4.657 1.00 49.50 121 GLY A O 1
ATOM 986 N N . GLY A 1 122 ? -32.780 23.097 4.857 1.00 52.59 122 GLY A N 1
ATOM 987 C CA . GLY A 1 122 ? -33.325 22.939 6.218 1.00 52.59 122 GLY A CA 1
ATOM 988 C C . GLY A 1 122 ? -34.480 21.937 6.374 1.00 52.59 122 GLY A C 1
ATOM 989 O O . GLY A 1 122 ? -35.534 22.305 6.882 1.00 52.59 122 GLY A O 1
ATOM 990 N N . GLY A 1 123 ? -34.302 20.686 5.946 1.00 58.31 123 GLY A N 1
ATOM 991 C CA . GLY A 1 123 ? -35.327 19.639 6.078 1.00 58.31 123 GLY A CA 1
ATOM 992 C C . GLY A 1 123 ? -34.814 18.217 6.329 1.00 58.31 123 GLY A C 1
ATOM 993 O O . GLY A 1 123 ? -35.628 17.299 6.384 1.00 58.31 123 GLY A O 1
ATOM 994 N N . GLY A 1 124 ? -33.499 18.014 6.462 1.00 66.69 124 GLY A N 1
ATOM 995 C CA . GLY A 1 124 ? -32.881 16.717 6.769 1.00 66.69 124 GLY A CA 1
ATOM 996 C C . GLY A 1 124 ? -32.308 16.647 8.187 1.00 66.69 124 GLY A C 1
ATOM 997 O O . GLY A 1 124 ? -32.180 17.674 8.850 1.00 66.69 124 GLY A O 1
ATOM 998 N N . LEU A 1 125 ? -31.953 15.434 8.633 1.00 70.88 125 LEU A N 1
ATOM 999 C CA . LEU A 1 125 ? -31.196 15.235 9.876 1.00 70.88 125 LEU A CA 1
ATOM 1000 C C . LEU A 1 125 ? -29.885 16.021 9.813 1.00 70.88 125 LEU A C 1
ATOM 1002 O O . LEU A 1 125 ? -29.243 16.062 8.757 1.00 70.88 125 LEU A O 1
ATOM 1006 N N . THR A 1 126 ? -29.474 16.610 10.932 1.00 82.19 126 THR A N 1
ATOM 1007 C CA . THR A 1 126 ? -28.194 17.321 10.975 1.00 82.19 126 THR A CA 1
ATOM 1008 C C . THR A 1 126 ? -27.027 16.344 10.831 1.00 82.19 126 THR A C 1
ATOM 1010 O O . THR A 1 126 ? -27.148 15.133 11.058 1.00 82.19 126 THR A O 1
ATOM 1013 N N . ARG A 1 127 ? -25.860 16.874 10.457 1.00 82.75 127 ARG A N 1
ATOM 1014 C CA . ARG A 1 127 ? -24.607 16.111 10.389 1.00 82.75 127 ARG A CA 1
ATOM 1015 C C . ARG A 1 127 ? -24.343 15.374 11.704 1.00 82.75 127 ARG A C 1
ATOM 1017 O O . ARG A 1 127 ? -23.994 14.195 11.704 1.00 82.75 127 ARG A O 1
ATOM 1024 N N . GLU A 1 128 ? -24.556 16.061 12.816 1.00 87.00 128 GLU A N 1
ATOM 1025 C CA . GLU A 1 128 ? -24.373 15.551 14.168 1.00 87.00 128 GLU A CA 1
ATOM 1026 C C . GLU A 1 128 ? -25.372 14.436 14.489 1.00 87.00 128 GLU A C 1
ATOM 1028 O O . GLU A 1 128 ? -24.976 13.422 15.053 1.00 87.00 128 GLU A O 1
ATOM 1033 N N . GLU A 1 129 ? -26.641 14.566 14.089 1.00 87.38 129 GLU A N 1
ATOM 1034 C CA . GLU A 1 129 ? -27.664 13.531 14.296 1.00 87.38 129 GLU A CA 1
ATOM 1035 C C . GLU A 1 129 ? -27.371 12.251 13.501 1.00 87.38 129 GLU A C 1
ATOM 1037 O O . GLU A 1 129 ? -27.598 11.139 13.988 1.00 87.38 129 GLU A O 1
ATOM 1042 N N . ILE A 1 130 ? -26.849 12.391 12.279 1.00 88.00 130 ILE A N 1
ATOM 1043 C CA . ILE A 1 130 ? -26.434 11.257 11.445 1.00 88.00 130 ILE A CA 1
ATOM 1044 C C . ILE A 1 130 ? -25.245 10.535 12.090 1.00 88.00 130 ILE A C 1
ATOM 1046 O O . ILE A 1 130 ? -25.280 9.313 12.254 1.00 88.00 130 ILE A O 1
ATOM 1050 N N . VAL A 1 131 ? -24.213 11.281 12.501 1.00 90.31 131 VAL A N 1
ATOM 1051 C CA . VAL A 1 131 ? -23.042 10.710 13.182 1.00 90.31 131 VAL A CA 1
ATOM 1052 C C . VAL A 1 131 ? -23.439 10.091 14.520 1.00 90.31 131 VAL A C 1
ATOM 1054 O O . VAL A 1 131 ? -22.957 9.012 14.846 1.00 90.31 131 VAL A O 1
ATOM 1057 N N . LEU A 1 132 ? -24.364 10.696 15.267 1.00 91.69 132 LEU A N 1
ATOM 1058 C CA . LEU A 1 132 ? -24.855 10.157 16.534 1.00 91.69 132 LEU A CA 1
ATOM 1059 C C . LEU A 1 132 ? -25.459 8.757 16.354 1.00 91.69 132 LEU A C 1
ATOM 1061 O O . LEU A 1 132 ? -25.093 7.842 17.089 1.00 91.69 132 LEU A O 1
ATOM 1065 N N . LYS A 1 133 ? -26.308 8.561 15.335 1.00 91.19 133 LYS A N 1
ATOM 1066 C CA . LYS A 1 133 ? -26.865 7.235 15.006 1.00 91.19 133 LYS A CA 1
ATOM 1067 C C . LYS A 1 133 ? -25.777 6.226 14.641 1.00 91.19 133 LYS A C 1
ATOM 1069 O O . LYS A 1 133 ? -25.846 5.076 15.069 1.00 91.19 133 LYS A O 1
ATOM 1074 N N . MET A 1 134 ? -24.764 6.647 13.879 1.00 91.06 134 MET A N 1
ATOM 1075 C CA . MET A 1 134 ? -23.624 5.784 13.548 1.00 91.06 134 MET A CA 1
ATOM 1076 C C . MET A 1 134 ? -22.816 5.407 14.790 1.00 91.06 134 MET A C 1
ATOM 1078 O O . MET A 1 134 ? -22.464 4.246 14.962 1.00 91.06 134 MET A O 1
ATOM 1082 N N . VAL A 1 135 ? -22.547 6.364 15.679 1.00 92.56 135 VAL A N 1
ATOM 1083 C CA . VAL A 1 135 ? -21.826 6.132 16.936 1.00 92.56 135 VAL A CA 1
ATOM 1084 C C . VAL A 1 135 ? -22.584 5.149 17.824 1.00 92.56 135 VAL A C 1
ATOM 1086 O O . VAL A 1 135 ? -21.965 4.250 18.387 1.00 92.56 135 VAL A O 1
ATOM 1089 N N . GLU A 1 136 ? -23.908 5.270 17.926 1.00 92.31 136 GLU A N 1
ATOM 1090 C CA . GLU A 1 136 ? -24.738 4.334 18.692 1.00 92.31 136 GLU A CA 1
ATOM 1091 C C . GLU A 1 136 ? -24.687 2.912 18.121 1.00 92.31 136 GLU A C 1
ATOM 1093 O O . GLU A 1 136 ? -24.471 1.959 18.870 1.00 92.31 136 GLU A O 1
ATOM 1098 N N . ASP A 1 137 ? -24.796 2.758 16.800 1.00 92.69 137 ASP A N 1
ATOM 1099 C CA . ASP A 1 137 ? -24.663 1.457 16.135 1.00 92.69 137 ASP A CA 1
ATOM 1100 C C . ASP A 1 137 ? -23.251 0.859 16.316 1.00 92.69 137 ASP A C 1
ATOM 1102 O O . ASP A 1 137 ? -23.094 -0.318 16.655 1.00 92.69 137 ASP A O 1
ATOM 1106 N N . LEU A 1 138 ? -22.202 1.678 16.184 1.00 91.38 138 LEU A N 1
ATOM 1107 C CA . LEU A 1 138 ? -20.813 1.264 16.406 1.00 91.38 138 LEU A CA 1
ATOM 1108 C C . LEU A 1 138 ? -20.546 0.864 17.862 1.00 91.38 138 LEU A C 1
ATOM 1110 O O . LEU A 1 138 ? -19.804 -0.089 18.104 1.00 91.38 138 LEU A O 1
ATOM 1114 N N . GLN A 1 139 ? -21.157 1.545 18.834 1.00 90.31 139 GLN A N 1
ATOM 1115 C CA . GLN A 1 139 ? -21.054 1.183 20.248 1.00 90.31 139 GLN A CA 1
ATOM 1116 C C . GLN A 1 139 ? -21.672 -0.188 20.528 1.00 90.31 139 GLN A C 1
ATOM 1118 O O . GLN A 1 139 ? -21.078 -0.972 21.268 1.00 90.31 139 GLN A O 1
ATOM 1123 N N . VAL A 1 140 ? -22.816 -0.503 19.911 1.00 91.81 140 VAL A N 1
ATOM 1124 C CA . VAL A 1 140 ? -23.472 -1.815 20.048 1.00 91.81 140 VAL A CA 1
ATOM 1125 C C . VAL A 1 140 ? -22.650 -2.926 19.391 1.00 91.81 140 VAL A C 1
ATOM 1127 O O . VAL A 1 140 ? -22.562 -4.030 19.927 1.00 91.81 140 VAL A O 1
ATOM 1130 N N . LYS A 1 141 ? -22.014 -2.643 18.250 1.00 91.81 141 LYS A N 1
ATOM 1131 C CA . LYS A 1 141 ? -21.163 -3.602 17.523 1.00 91.81 141 LYS A CA 1
ATOM 1132 C C . LYS A 1 141 ? -19.768 -3.775 18.131 1.00 91.81 141 LYS A C 1
ATOM 1134 O O . LYS A 1 141 ? -19.055 -4.708 17.758 1.00 9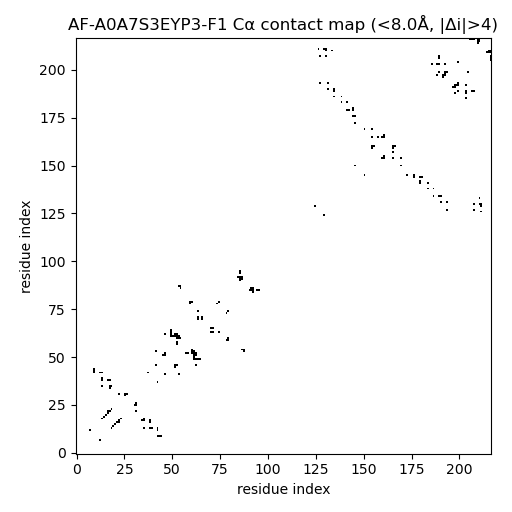1.81 141 LYS A O 1
ATOM 1139 N N . CYS A 1 142 ? -19.355 -2.891 19.038 1.00 89.69 142 CYS A N 1
ATOM 1140 C CA . CYS A 1 142 ? -18.032 -2.941 19.645 1.00 89.69 142 CYS A CA 1
ATOM 1141 C C . CYS A 1 142 ? -17.879 -4.198 20.526 1.00 89.69 142 CYS A C 1
ATOM 1143 O O . CYS A 1 142 ? -18.714 -4.431 21.404 1.00 89.69 142 CYS A O 1
ATOM 1145 N N . PRO A 1 143 ? -16.806 -4.997 20.357 1.00 90.50 143 PRO A N 1
ATOM 1146 C CA . PRO A 1 143 ? -16.585 -6.175 21.186 1.00 90.50 143 PRO A CA 1
ATOM 1147 C C . PRO A 1 143 ? -16.515 -5.851 22.692 1.00 90.50 143 PRO A C 1
ATOM 1149 O O . PRO A 1 143 ? -16.029 -4.781 23.092 1.00 90.50 143 PRO A O 1
ATOM 1152 N N . PRO A 1 144 ? -16.962 -6.772 23.566 1.00 89.75 144 PRO A N 1
ATOM 1153 C CA . PRO A 1 144 ? -16.768 -6.632 25.002 1.00 89.75 144 PRO A CA 1
ATOM 1154 C C . PRO A 1 144 ? -15.276 -6.655 25.354 1.00 89.75 144 PRO A C 1
ATOM 1156 O O . PRO A 1 144 ? -14.442 -7.139 24.590 1.00 89.75 144 PRO A O 1
ATOM 1159 N N . ASP A 1 145 ? -14.944 -6.118 26.526 1.00 90.38 145 ASP A N 1
ATOM 1160 C CA . ASP A 1 145 ? -13.568 -6.153 27.016 1.00 90.38 145 ASP A CA 1
ATOM 1161 C C . ASP A 1 145 ? -13.133 -7.596 27.294 1.00 90.38 145 ASP A C 1
ATOM 1163 O O . ASP A 1 145 ? -13.908 -8.423 27.788 1.00 90.38 145 ASP A O 1
ATOM 1167 N N . TYR A 1 146 ? -11.868 -7.894 27.016 1.00 90.06 146 TYR A N 1
ATOM 1168 C CA . TYR A 1 146 ? -11.266 -9.165 27.378 1.00 90.06 146 TYR A CA 1
ATOM 1169 C C . TYR A 1 146 ? -11.204 -9.299 28.899 1.00 90.06 146 TYR A C 1
ATOM 1171 O O . TYR A 1 146 ? -10.599 -8.476 29.586 1.00 90.06 146 TYR A O 1
ATOM 1179 N N . ASN A 1 147 ? -11.787 -10.375 29.433 1.00 89.69 147 ASN A N 1
ATOM 1180 C CA . ASN A 1 147 ? -11.660 -10.698 30.849 1.00 89.69 147 ASN A CA 1
ATOM 1181 C C . ASN A 1 147 ? -10.237 -11.235 31.129 1.00 89.69 147 ASN A C 1
ATOM 1183 O O . ASN A 1 147 ? -9.892 -12.310 30.619 1.00 89.69 147 ASN A O 1
ATOM 1187 N N . PRO A 1 148 ? -9.421 -10.546 31.954 1.00 85.62 148 PRO A N 1
ATOM 1188 C CA . PRO A 1 148 ? -8.036 -10.938 32.212 1.00 85.62 148 PRO A CA 1
ATOM 1189 C C . PRO A 1 148 ? -7.892 -12.353 32.776 1.00 85.62 148 PRO A C 1
ATOM 1191 O O . PRO A 1 148 ? -6.907 -13.033 32.488 1.00 85.62 148 PRO A O 1
ATOM 1194 N N . ASP A 1 149 ? -8.859 -12.814 33.567 1.00 86.50 149 ASP A N 1
ATOM 1195 C CA . ASP A 1 149 ? -8.800 -14.123 34.212 1.00 86.50 149 ASP A 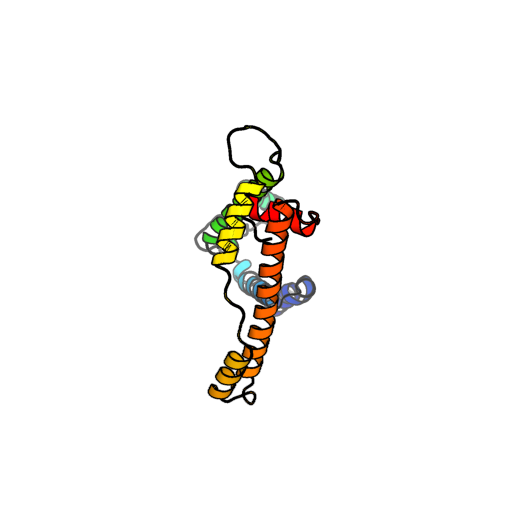CA 1
ATOM 1196 C C . ASP A 1 149 ? -9.176 -15.244 33.243 1.00 86.50 149 ASP A C 1
ATOM 1198 O O . ASP A 1 149 ? -8.510 -16.282 33.228 1.00 86.50 149 ASP A O 1
ATOM 1202 N N . ASN A 1 150 ? -10.136 -14.998 32.345 1.00 88.06 150 ASN A N 1
ATOM 1203 C CA . ASN A 1 150 ? -10.457 -15.921 31.251 1.00 88.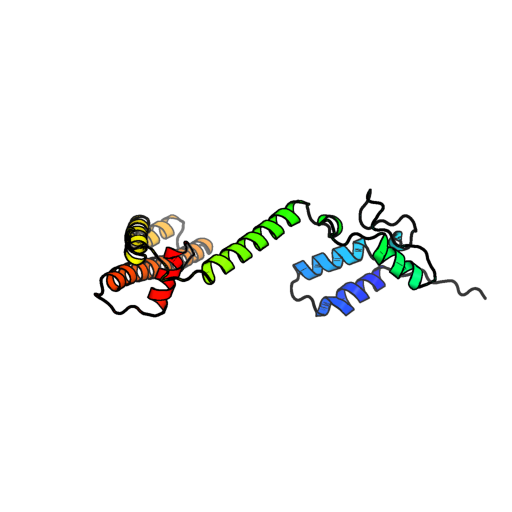06 150 ASN A CA 1
ATOM 1204 C C . ASN A 1 150 ? -9.304 -16.038 30.249 1.00 88.06 150 ASN A C 1
ATOM 1206 O O . ASN A 1 150 ? -9.005 -17.127 29.763 1.00 88.06 150 ASN A O 1
ATOM 1210 N N . VAL A 1 151 ? -8.621 -14.930 29.952 1.00 87.06 151 VAL A N 1
ATOM 1211 C CA . VAL A 1 151 ? -7.445 -14.940 29.072 1.00 87.06 151 VAL A CA 1
ATOM 1212 C C . VAL A 1 151 ? -6.309 -15.734 29.721 1.00 87.06 151 VAL A C 1
ATOM 1214 O O . VAL A 1 151 ? -5.725 -16.609 29.082 1.00 87.06 151 VAL A O 1
ATOM 1217 N N . LYS A 1 152 ? -6.030 -15.513 31.014 1.00 86.38 152 LYS A N 1
ATOM 1218 C CA . LYS A 1 152 ? -5.012 -16.279 31.756 1.00 86.38 152 LYS A CA 1
ATOM 1219 C C . LYS A 1 152 ? -5.333 -17.772 31.817 1.00 86.38 152 LYS A C 1
ATOM 1221 O O . LYS A 1 152 ? -4.431 -18.585 31.610 1.00 86.38 152 LYS A O 1
ATOM 1226 N N . SER A 1 153 ? -6.580 -18.145 32.110 1.00 87.44 153 SER A N 1
ATOM 1227 C CA . SER A 1 153 ? -6.991 -19.550 32.198 1.00 87.44 153 SER A CA 1
ATOM 1228 C C . SER A 1 153 ? -6.926 -20.242 30.833 1.00 87.44 153 SER A C 1
ATOM 1230 O O . SER A 1 153 ? -6.385 -21.343 30.742 1.00 87.44 153 SER A O 1
ATOM 1232 N N . SER A 1 154 ? -7.345 -19.560 29.765 1.00 86.88 154 SER A N 1
ATOM 1233 C CA . SER A 1 154 ? -7.252 -20.055 28.385 1.00 86.88 154 SER A CA 1
ATOM 1234 C C . SER A 1 154 ? -5.798 -20.243 27.942 1.00 86.88 154 SER A C 1
ATOM 1236 O O . SER A 1 154 ? -5.439 -21.293 27.414 1.00 86.88 154 SER A O 1
ATOM 1238 N N . ILE A 1 155 ? -4.913 -19.283 28.237 1.00 87.19 155 ILE A N 1
ATOM 1239 C CA . ILE A 1 155 ? -3.473 -19.411 27.953 1.00 87.19 155 ILE A CA 1
ATOM 1240 C C . ILE A 1 155 ? -2.859 -20.575 28.741 1.00 87.19 155 ILE A C 1
ATOM 1242 O O . ILE A 1 155 ? -2.033 -21.319 28.209 1.00 87.19 155 ILE A O 1
ATOM 1246 N N . LYS A 1 156 ? -3.267 -20.772 30.002 1.00 87.38 156 LYS A N 1
ATOM 1247 C CA . LYS A 1 156 ? -2.823 -21.910 30.819 1.00 87.38 156 LYS A CA 1
ATOM 1248 C C . LYS A 1 156 ? -3.276 -23.243 30.213 1.00 87.38 156 LYS A C 1
ATOM 1250 O O . LYS A 1 156 ? -2.462 -24.161 30.138 1.00 87.38 156 LYS A O 1
ATOM 1255 N N . ALA A 1 157 ? -4.512 -23.324 29.718 1.00 87.94 157 ALA A N 1
ATOM 1256 C CA . ALA A 1 157 ? -5.039 -24.502 29.025 1.00 87.94 157 ALA A CA 1
ATOM 1257 C C . ALA A 1 157 ? -4.284 -24.815 27.715 1.00 87.94 157 ALA A C 1
ATOM 1259 O O . ALA A 1 157 ? -4.078 -25.980 27.389 1.00 87.94 157 ALA A O 1
ATOM 1260 N N . LEU A 1 158 ? -3.776 -23.799 27.009 1.00 85.12 158 LEU A N 1
ATOM 1261 C CA . LEU A 1 158 ? -2.986 -23.945 25.773 1.00 85.12 158 LEU A CA 1
ATOM 1262 C C . LEU A 1 158 ? -1.511 -24.354 26.001 1.00 85.12 158 LEU A C 1
ATOM 1264 O O . LEU A 1 158 ? -0.698 -24.383 25.065 1.00 85.12 158 LEU A O 1
ATOM 1268 N N . GLY A 1 159 ? -1.139 -24.695 27.237 1.00 83.69 159 GLY A N 1
ATOM 1269 C CA . GLY A 1 159 ? 0.226 -25.076 27.620 1.00 83.69 159 GLY A CA 1
ATOM 1270 C C . GLY A 1 159 ? 1.038 -23.951 28.265 1.00 83.69 159 GLY A C 1
ATOM 1271 O O . GLY A 1 159 ? 2.258 -24.057 28.364 1.00 83.69 159 GLY A O 1
ATOM 1272 N N . GLY A 1 160 ? 0.375 -22.880 28.711 1.00 83.31 160 GLY A N 1
ATOM 1273 C CA . GLY A 1 160 ? 0.966 -21.820 29.524 1.00 83.31 160 GLY A CA 1
ATOM 1274 C C . GLY A 1 160 ? 1.927 -20.897 28.774 1.00 83.31 160 GLY A C 1
ATOM 1275 O O . GLY A 1 160 ? 2.033 -20.916 27.549 1.00 83.31 160 GLY A O 1
ATOM 1276 N N . LEU A 1 161 ? 2.647 -20.073 29.538 1.00 81.69 161 LEU A N 1
ATOM 1277 C CA . LEU A 1 161 ? 3.604 -19.085 29.021 1.00 81.69 161 LEU A CA 1
ATOM 1278 C C . LEU A 1 161 ? 4.957 -19.696 28.612 1.00 81.69 161 LEU A C 1
ATOM 1280 O O . LEU A 1 161 ? 5.865 -18.963 28.245 1.00 81.69 161 LEU A O 1
ATOM 1284 N N . GLY A 1 162 ? 5.099 -21.025 28.660 1.00 82.56 162 GLY A N 1
ATOM 1285 C CA . GLY A 1 162 ? 6.302 -21.719 28.192 1.00 82.56 162 GLY A CA 1
ATOM 1286 C C . GLY A 1 162 ? 6.413 -21.803 26.665 1.00 82.56 162 GLY A C 1
ATOM 1287 O O . GLY A 1 162 ? 7.478 -22.124 26.149 1.00 82.56 162 GLY A O 1
ATOM 1288 N N . LYS A 1 163 ? 5.331 -21.511 25.928 1.00 89.12 163 LYS A N 1
ATOM 1289 C CA . LYS A 1 163 ? 5.312 -21.495 24.458 1.00 89.12 163 LYS A CA 1
ATOM 1290 C C . LYS A 1 163 ? 5.414 -20.053 23.939 1.00 89.12 163 LYS A C 1
ATOM 1292 O O . LYS A 1 163 ? 4.538 -19.254 24.276 1.00 89.12 163 LYS A O 1
ATOM 1297 N N . PRO A 1 164 ? 6.382 -19.719 23.062 1.00 90.62 164 PRO A N 1
ATOM 1298 C CA . PRO A 1 164 ? 6.526 -18.369 22.503 1.00 90.62 164 PRO A CA 1
ATOM 1299 C C . PRO A 1 164 ? 5.256 -17.829 21.829 1.00 90.62 164 PRO A C 1
ATOM 1301 O O . PRO A 1 164 ? 4.914 -16.662 21.998 1.00 90.62 164 PRO A O 1
ATOM 1304 N N . LEU A 1 165 ? 4.498 -18.691 21.142 1.00 92.44 165 LEU A N 1
ATOM 1305 C CA . LEU A 1 165 ? 3.245 -18.303 20.485 1.00 92.44 165 LEU A CA 1
ATOM 1306 C C . LEU A 1 165 ? 2.176 -17.820 21.482 1.00 92.44 165 LEU A C 1
ATOM 1308 O O . LEU A 1 165 ? 1.467 -16.857 21.212 1.00 92.44 165 LEU A O 1
ATOM 1312 N N . ASN A 1 166 ? 2.109 -18.429 22.670 1.00 91.00 166 ASN A N 1
ATOM 1313 C CA . ASN A 1 166 ? 1.173 -18.018 23.721 1.00 91.00 166 ASN A CA 1
ATOM 1314 C C . ASN A 1 166 ? 1.564 -16.667 24.339 1.00 91.00 166 ASN A C 1
ATOM 1316 O O . ASN A 1 166 ? 0.700 -15.927 24.810 1.00 91.00 166 ASN A O 1
ATOM 1320 N N . ILE A 1 167 ? 2.859 -16.336 24.336 1.00 88.81 167 ILE A N 1
ATOM 1321 C CA . ILE A 1 167 ? 3.351 -15.020 24.757 1.00 88.81 167 ILE A CA 1
ATOM 1322 C C . ILE A 1 167 ? 2.933 -13.958 23.731 1.00 88.81 167 ILE A C 1
ATOM 1324 O O . ILE A 1 167 ? 2.408 -12.922 24.134 1.00 88.81 167 ILE A O 1
ATOM 1328 N N . CYS A 1 168 ? 3.105 -14.231 22.431 1.00 93.56 168 CYS A N 1
ATOM 1329 C CA . CYS A 1 168 ? 2.661 -13.342 21.350 1.00 93.56 168 CYS A CA 1
ATOM 1330 C C . CYS A 1 168 ? 1.151 -13.095 21.425 1.00 93.56 168 CYS A C 1
ATOM 1332 O O . CYS A 1 168 ? 0.721 -11.951 21.523 1.00 93.56 168 CYS A O 1
ATOM 1334 N N . LEU A 1 169 ? 0.358 -14.166 21.531 1.00 91.38 169 LEU A N 1
ATOM 1335 C CA . LEU A 1 169 ? -1.096 -14.082 21.667 1.00 91.38 169 LEU A CA 1
ATOM 1336 C C . LEU A 1 169 ? -1.518 -13.224 22.868 1.00 91.38 169 LEU A C 1
ATOM 1338 O O . LEU A 1 169 ? -2.412 -12.390 22.755 1.00 91.38 169 LEU A O 1
ATOM 1342 N N . LYS A 1 170 ? -0.863 -13.389 24.024 1.00 91.12 170 LYS A N 1
ATOM 1343 C CA . LYS A 1 170 ? -1.133 -12.547 25.195 1.00 91.12 170 LYS A CA 1
ATOM 1344 C C . LYS A 1 170 ? -0.872 -11.069 24.893 1.00 91.12 170 LYS A C 1
ATOM 1346 O O . LYS A 1 170 ? -1.696 -10.227 25.233 1.00 91.12 170 LYS A O 1
ATOM 1351 N N . GLN A 1 171 ? 0.266 -10.758 24.272 1.00 91.56 171 GLN A N 1
ATOM 1352 C CA . GLN A 1 171 ? 0.627 -9.383 23.929 1.00 91.56 171 GLN A CA 1
ATOM 1353 C C . GLN A 1 171 ? -0.337 -8.778 22.904 1.00 91.56 171 GLN A C 1
ATOM 1355 O O . GLN A 1 171 ? -0.706 -7.613 23.043 1.00 91.56 171 GLN A O 1
ATOM 1360 N N . GLU A 1 172 ? -0.779 -9.553 21.915 1.00 94.25 172 GLU A N 1
ATOM 1361 C CA . GLU A 1 172 ? -1.787 -9.132 20.940 1.00 94.25 172 GLU A CA 1
ATOM 1362 C C . GLU A 1 172 ? -3.125 -8.825 21.613 1.00 94.25 172 GLU A C 1
ATOM 1364 O O . GLU A 1 172 ? -3.685 -7.758 21.376 1.00 94.25 172 GLU A O 1
ATOM 1369 N N . ILE A 1 173 ? -3.595 -9.690 22.521 1.00 93.00 173 ILE A N 1
ATOM 1370 C CA . ILE A 1 173 ? -4.818 -9.449 23.303 1.00 93.00 173 ILE A CA 1
ATOM 1371 C C . ILE A 1 173 ? -4.674 -8.184 24.158 1.00 93.00 173 ILE A C 1
ATOM 1373 O O . ILE A 1 173 ? -5.567 -7.338 24.159 1.00 93.00 173 ILE A O 1
ATOM 1377 N N . ASP A 1 174 ? -3.538 -8.001 24.838 1.00 91.38 174 ASP A N 1
ATOM 1378 C CA . ASP A 1 174 ? -3.274 -6.805 25.647 1.00 91.38 174 ASP A CA 1
ATOM 1379 C C . ASP A 1 174 ? -3.264 -5.526 24.786 1.00 91.38 174 ASP A C 1
ATOM 1381 O O . ASP A 1 174 ? -3.715 -4.462 25.225 1.00 91.38 174 ASP A O 1
ATOM 1385 N N . ARG A 1 175 ? -2.752 -5.597 23.549 1.00 94.75 175 ARG A N 1
ATOM 1386 C CA . ARG A 1 175 ? -2.754 -4.473 22.598 1.00 94.75 175 ARG A CA 1
ATOM 1387 C C . ARG A 1 175 ? -4.146 -4.202 22.045 1.00 94.75 175 ARG A C 1
ATOM 1389 O O . ARG A 1 175 ? -4.565 -3.046 22.048 1.00 94.75 175 ARG A O 1
ATOM 1396 N N . LEU A 1 176 ? -4.880 -5.237 21.657 1.00 95.00 176 LEU A N 1
ATOM 1397 C CA . LEU A 1 176 ? -6.246 -5.120 21.165 1.00 95.00 176 LEU A CA 1
ATOM 1398 C C . LEU A 1 176 ? -7.179 -4.559 22.245 1.00 95.00 176 LEU A C 1
ATOM 1400 O O . LEU A 1 176 ? -7.968 -3.664 21.961 1.00 95.00 176 LEU A O 1
ATOM 1404 N N . GLN A 1 177 ? -7.022 -4.980 23.503 1.00 94.00 177 GLN A N 1
ATOM 1405 C CA . GLN A 1 177 ? -7.780 -4.431 24.629 1.00 94.00 177 GLN A CA 1
ATOM 1406 C C . GLN A 1 177 ? -7.545 -2.925 24.805 1.00 94.00 177 GLN A C 1
ATOM 1408 O O . GLN A 1 177 ? -8.482 -2.180 25.099 1.00 94.00 177 GLN A O 1
ATOM 1413 N N . LYS A 1 178 ? -6.308 -2.447 24.610 1.00 94.31 178 LYS A N 1
ATOM 1414 C CA . LYS A 1 178 ? -6.017 -1.005 24.637 1.00 94.31 178 LYS A CA 1
ATOM 1415 C C . LYS A 1 178 ? -6.738 -0.273 23.507 1.00 94.31 178 LYS A C 1
ATOM 1417 O O . LYS A 1 178 ? -7.339 0.763 23.772 1.00 94.31 178 LYS A O 1
ATOM 1422 N N . VAL A 1 179 ? -6.725 -0.822 22.292 1.00 94.12 179 VAL A N 1
ATOM 1423 C CA . VAL A 1 179 ? -7.426 -0.239 21.134 1.00 94.12 179 VAL A CA 1
ATOM 1424 C C . VAL A 1 179 ? -8.938 -0.199 21.366 1.00 94.12 179 VAL A C 1
ATOM 1426 O O . VAL A 1 179 ? -9.540 0.859 21.212 1.00 94.12 179 VAL A O 1
ATOM 1429 N N . ILE A 1 180 ? -9.544 -1.298 21.830 1.00 93.62 180 ILE A N 1
ATOM 1430 C CA . ILE A 1 180 ? -10.977 -1.365 22.165 1.00 93.62 180 ILE A CA 1
ATOM 1431 C C . ILE A 1 180 ? -11.333 -0.309 23.215 1.00 93.62 180 ILE A C 1
ATOM 1433 O O . ILE A 1 180 ? -12.328 0.398 23.070 1.00 93.62 180 ILE A O 1
ATOM 1437 N N . LYS A 1 181 ? -10.507 -0.156 24.256 1.00 93.75 181 LYS A N 1
ATOM 1438 C CA . LYS A 1 181 ? -10.740 0.843 25.303 1.00 93.75 181 LYS A CA 1
ATOM 1439 C C . LYS A 1 181 ? -10.691 2.271 24.753 1.00 93.75 181 LYS A C 1
ATOM 1441 O O . LYS A 1 181 ? -11.562 3.075 25.089 1.00 93.75 181 LYS A O 1
ATOM 1446 N N . VAL A 1 182 ? -9.702 2.586 23.913 1.00 92.62 182 VAL A N 1
ATOM 1447 C CA . VAL A 1 182 ? -9.584 3.902 23.260 1.00 92.62 182 VAL A CA 1
ATOM 1448 C C . VAL A 1 182 ? -10.793 4.161 22.364 1.00 92.62 182 VAL A C 1
ATOM 1450 O O . VAL A 1 182 ? -11.404 5.217 22.482 1.00 92.62 182 VAL A O 1
ATOM 1453 N N . LEU A 1 183 ? -11.203 3.182 21.557 1.00 92.12 183 LEU A N 1
ATOM 1454 C CA . LEU A 1 183 ? -12.365 3.289 20.677 1.00 92.12 183 LEU A CA 1
ATOM 1455 C C . LEU A 1 183 ? -13.665 3.518 21.462 1.00 92.12 183 LEU A C 1
ATOM 1457 O O . LEU A 1 183 ? -14.400 4.453 21.160 1.00 92.12 183 LEU A O 1
ATOM 1461 N N . LYS A 1 184 ? -13.922 2.743 22.525 1.00 92.44 184 LYS A N 1
ATOM 1462 C CA . LYS A 1 184 ? -15.093 2.941 23.400 1.00 92.44 184 LYS A CA 1
ATOM 1463 C C . LYS A 1 184 ? -15.108 4.328 24.033 1.00 92.44 184 LYS A C 1
ATOM 1465 O O . LYS A 1 184 ? -16.151 4.975 24.067 1.00 92.44 184 LYS A O 1
ATOM 1470 N N . THR A 1 185 ? -13.950 4.781 24.512 1.00 92.31 185 THR A N 1
ATOM 1471 C CA . THR A 1 185 ? -13.807 6.106 25.130 1.00 92.31 185 THR A CA 1
ATOM 1472 C C . THR A 1 185 ? -14.039 7.210 24.103 1.00 92.31 185 THR A C 1
ATOM 1474 O O . THR A 1 185 ? -14.779 8.146 24.381 1.00 92.31 185 THR A O 1
ATOM 1477 N N . SER A 1 186 ? -13.472 7.077 22.903 1.00 91.88 186 SER A N 1
ATOM 1478 C CA . SER A 1 186 ? -13.636 8.039 21.812 1.00 91.88 186 SER A CA 1
ATOM 1479 C C . SER A 1 186 ? -15.098 8.148 21.374 1.00 91.88 186 SER A C 1
ATOM 1481 O O . SER A 1 186 ? -15.647 9.243 21.355 1.00 91.88 186 SER A O 1
ATOM 1483 N N . LEU A 1 187 ? -15.781 7.017 21.151 1.00 92.56 187 LEU A N 1
ATOM 1484 C CA . LEU A 1 187 ? -17.205 6.996 20.799 1.00 92.56 187 LEU A CA 1
ATOM 1485 C C . LEU A 1 187 ? -18.090 7.598 21.904 1.00 92.56 187 LEU A C 1
ATOM 1487 O O . LEU A 1 187 ? -19.030 8.335 21.614 1.00 92.56 187 LEU A O 1
ATOM 1491 N N . ALA A 1 188 ? -17.803 7.299 23.176 1.00 93.12 188 ALA A N 1
ATOM 1492 C CA . ALA A 1 188 ? -18.539 7.869 24.305 1.00 93.12 188 ALA A CA 1
ATOM 1493 C C . ALA A 1 188 ? -18.329 9.386 24.420 1.00 93.12 188 ALA A C 1
ATOM 1495 O O . ALA A 1 188 ? -19.297 10.130 24.581 1.00 93.12 188 ALA A O 1
ATOM 1496 N N . ASN A 1 189 ? -17.086 9.848 24.281 1.00 93.25 189 ASN A N 1
ATOM 1497 C CA . ASN A 1 189 ? -16.759 11.269 24.286 1.00 93.25 189 ASN A CA 1
ATOM 1498 C C . ASN A 1 189 ? -17.406 11.988 23.101 1.00 93.25 189 ASN A C 1
ATOM 1500 O O . ASN A 1 189 ? -18.013 13.033 23.292 1.00 93.25 189 ASN A O 1
ATOM 1504 N N . LEU A 1 190 ? -17.368 11.407 21.901 1.00 92.56 190 LEU A N 1
ATOM 1505 C CA . LEU A 1 190 ? -17.996 11.988 20.717 1.00 92.56 190 LEU A CA 1
ATOM 1506 C C . LEU A 1 190 ? -19.511 12.155 20.905 1.00 92.56 190 LEU A C 1
ATOM 1508 O O . LEU A 1 190 ? -20.055 13.217 20.612 1.00 92.56 190 LEU A O 1
ATOM 1512 N N . LYS A 1 191 ? -20.180 11.152 21.489 1.00 93.06 191 LYS A N 1
ATOM 1513 C CA . LYS A 1 191 ? -21.602 11.230 21.857 1.00 93.06 191 LYS A CA 1
ATOM 1514 C C . LYS A 1 191 ? -21.888 12.372 22.841 1.00 93.06 191 LYS A C 1
ATOM 1516 O O . LYS A 1 191 ? -22.839 13.125 22.647 1.00 93.06 191 LYS A O 1
ATOM 1521 N N . LEU A 1 192 ? -21.067 12.517 23.883 1.00 92.94 192 LEU A N 1
ATOM 1522 C CA . LEU A 1 192 ? -21.208 13.591 24.875 1.00 92.94 192 LEU A CA 1
ATOM 1523 C C . LEU A 1 192 ? -20.887 14.978 24.298 1.00 92.94 192 LEU A C 1
ATOM 1525 O O . LEU A 1 192 ? -21.500 15.961 24.713 1.00 92.94 192 LEU A O 1
ATOM 1529 N N . ALA A 1 193 ? -19.943 15.061 23.358 1.00 92.62 193 ALA A N 1
ATOM 1530 C CA . ALA A 1 193 ? -19.551 16.303 22.698 1.00 92.62 193 ALA A CA 1
ATOM 1531 C C . ALA A 1 193 ? -20.657 16.799 21.763 1.00 92.62 193 ALA A C 1
ATOM 1533 O O . ALA A 1 193 ? -21.008 17.974 21.804 1.00 92.62 193 ALA A O 1
ATOM 1534 N N . ILE A 1 194 ? -21.272 15.889 20.997 1.00 89.38 194 ILE A N 1
ATOM 1535 C CA . ILE A 1 194 ? -22.458 16.183 20.177 1.00 89.38 194 ILE A CA 1
ATOM 1536 C C . ILE A 1 194 ? -23.620 16.674 21.053 1.00 89.38 194 ILE A C 1
ATOM 1538 O O . ILE A 1 194 ? -24.303 17.628 20.697 1.00 89.38 194 ILE A O 1
ATOM 1542 N N . ALA A 1 195 ? -23.815 16.073 22.231 1.00 89.38 195 ALA A N 1
ATOM 1543 C CA . ALA A 1 195 ? -24.830 16.507 23.192 1.00 89.38 195 ALA A CA 1
ATOM 1544 C C . ALA A 1 195 ? -24.490 17.831 23.916 1.00 89.38 195 ALA A C 1
ATOM 1546 O O . ALA A 1 195 ? -25.263 18.274 24.764 1.00 89.38 195 ALA A O 1
ATOM 1547 N N . GLY A 1 196 ? -23.326 18.439 23.653 1.00 88.69 196 GLY A N 1
ATOM 1548 C CA . GLY A 1 196 ? -22.871 19.673 24.303 1.00 88.69 196 GLY A CA 1
ATOM 1549 C C . GLY A 1 196 ? -22.470 19.515 25.775 1.00 88.69 196 GLY A C 1
ATOM 1550 O O . GLY A 1 196 ? -22.304 20.509 26.476 1.00 88.69 196 GLY A O 1
ATOM 1551 N N . THR A 1 197 ? -22.323 18.280 26.268 1.00 91.12 197 THR A N 1
ATOM 1552 C CA . THR A 1 197 ? -21.951 17.997 27.669 1.00 91.12 197 THR A CA 1
ATOM 1553 C C . THR A 1 197 ? -20.445 18.128 27.905 1.00 91.12 197 THR A C 1
ATOM 1555 O O . THR A 1 197 ? -20.018 18.495 28.999 1.00 91.12 197 THR A O 1
ATOM 1558 N N . ILE A 1 198 ? -19.631 17.842 26.885 1.00 90.94 198 ILE A N 1
ATOM 1559 C CA . ILE A 1 198 ? -18.180 18.070 26.897 1.00 90.94 198 ILE A CA 1
ATOM 1560 C C . ILE A 1 198 ? -17.777 18.962 25.720 1.00 90.94 198 ILE A C 1
ATOM 1562 O O . ILE A 1 198 ? -18.484 19.036 24.718 1.00 90.94 198 ILE A O 1
ATOM 1566 N N . VAL A 1 199 ? -16.629 19.631 25.835 1.00 90.56 199 VAL A N 1
ATOM 1567 C CA . VAL A 1 199 ? -16.095 20.486 24.766 1.00 90.56 199 VAL A CA 1
ATOM 1568 C C . VAL A 1 199 ? -15.653 19.629 23.578 1.00 90.56 199 VAL A C 1
ATOM 1570 O O . VAL A 1 199 ? -14.961 18.626 23.755 1.00 90.56 199 VAL A O 1
ATOM 1573 N N . MET A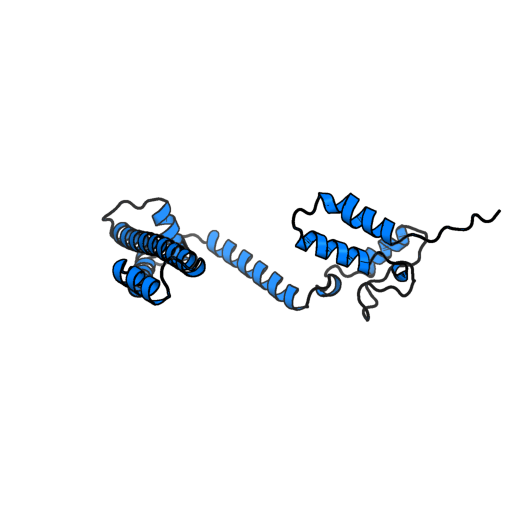 1 200 ? -16.023 20.050 22.367 1.00 90.88 200 MET A N 1
ATOM 1574 C CA . MET A 1 200 ? -15.558 19.441 21.121 1.00 90.88 200 MET A CA 1
ATOM 1575 C C . MET A 1 200 ? -14.058 19.718 20.940 1.00 90.88 200 MET A C 1
ATOM 1577 O O . MET A 1 200 ? -13.666 20.844 20.633 1.00 90.88 200 MET A O 1
ATOM 1581 N N . SER A 1 201 ? -13.215 18.707 21.167 1.00 92.31 201 SER A N 1
ATOM 1582 C CA . SER A 1 201 ? -11.776 18.805 20.899 1.00 92.31 201 SER A CA 1
ATOM 1583 C C . SER A 1 201 ? -11.490 18.687 19.392 1.00 92.31 201 SER A C 1
ATOM 1585 O O . SER A 1 201 ? -12.338 18.171 18.657 1.00 92.31 201 SER A O 1
ATOM 1587 N N . PRO A 1 202 ? -10.313 19.128 18.908 1.00 91.44 202 PRO A N 1
ATOM 1588 C CA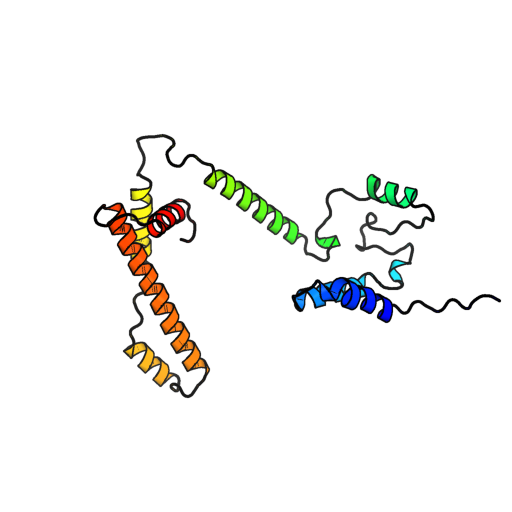 . PRO A 1 202 ? -9.932 18.977 17.503 1.00 91.44 202 PRO A CA 1
ATOM 1589 C C . PRO A 1 202 ? -10.011 17.526 17.010 1.00 91.44 202 PRO A C 1
ATOM 1591 O O . PRO A 1 202 ? -10.509 17.278 15.918 1.00 91.44 202 PRO A O 1
ATOM 1594 N N . GLU A 1 203 ? -9.608 16.565 17.844 1.00 91.06 203 GLU A N 1
ATOM 1595 C CA . GLU A 1 203 ? -9.635 15.134 17.517 1.00 91.06 203 GLU A CA 1
ATOM 1596 C C . GLU A 1 203 ? -11.072 14.602 17.408 1.00 91.06 203 GLU A C 1
ATOM 1598 O O . GLU A 1 203 ? -11.376 13.781 16.547 1.00 91.06 203 GLU A O 1
ATOM 1603 N N . LEU A 1 204 ? -11.984 15.081 18.264 1.00 91.44 204 LEU A N 1
ATOM 1604 C CA . LEU A 1 204 ? -13.401 14.711 18.194 1.00 91.44 204 LEU A CA 1
ATOM 1605 C C . LEU A 1 204 ? -14.090 15.346 16.984 1.00 91.44 204 LEU A C 1
ATOM 1607 O O . LEU A 1 204 ? -14.934 14.702 16.363 1.00 91.44 204 LEU A O 1
ATOM 1611 N N . ALA A 1 205 ? -13.718 16.577 16.624 1.00 89.31 205 ALA A N 1
ATOM 1612 C CA . ALA A 1 205 ? -14.218 17.237 15.424 1.00 89.31 205 ALA A CA 1
ATOM 1613 C C . ALA A 1 205 ? -13.769 16.498 14.153 1.00 89.31 205 ALA A C 1
ATOM 1615 O O . ALA A 1 205 ? -14.597 16.217 13.286 1.00 89.31 205 ALA A O 1
ATOM 1616 N N . GLU A 1 206 ? -12.491 16.111 14.079 1.00 90.56 206 GLU A N 1
ATOM 1617 C CA . GLU A 1 206 ? -11.956 15.298 12.983 1.00 90.56 206 GLU A CA 1
ATOM 1618 C C . GLU A 1 206 ? -12.652 13.934 12.906 1.00 90.56 206 GLU A C 1
ATOM 1620 O O . GLU A 1 206 ? -13.079 13.524 11.827 1.00 90.56 206 GLU A O 1
ATOM 1625 N N . ALA A 1 207 ? -12.874 13.271 14.045 1.00 91.31 207 ALA A N 1
ATOM 1626 C CA . ALA A 1 207 ? -13.618 12.016 14.084 1.00 91.31 207 ALA A CA 1
ATOM 1627 C C . ALA A 1 207 ? -15.077 12.178 13.618 1.00 91.31 207 ALA A C 1
ATOM 1629 O O . ALA A 1 207 ? -15.605 11.311 12.920 1.00 91.31 207 ALA A O 1
ATOM 1630 N N . LEU A 1 208 ? -15.731 13.294 13.958 1.00 90.25 208 LEU A N 1
ATOM 1631 C CA . LEU A 1 208 ? -17.081 13.620 13.491 1.00 90.25 208 LEU A CA 1
ATOM 1632 C C . LEU A 1 208 ? -17.103 13.814 11.968 1.00 90.25 208 LEU A C 1
ATOM 1634 O O . LEU A 1 208 ? -17.989 13.294 11.292 1.00 90.25 208 LEU A O 1
ATOM 1638 N N . ASP A 1 209 ? -16.138 14.561 11.420 1.00 88.00 209 ASP A N 1
ATOM 1639 C CA . ASP A 1 209 ? -15.944 14.742 9.971 1.00 88.00 209 ASP A CA 1
ATOM 1640 C C . ASP A 1 209 ? -15.700 13.407 9.262 1.00 88.00 209 ASP A C 1
ATOM 1642 O O . ASP A 1 209 ? -16.378 13.094 8.282 1.00 88.00 209 ASP A O 1
ATOM 1646 N N . ALA A 1 210 ? -14.770 12.601 9.772 1.00 89.00 210 ALA A N 1
ATOM 1647 C CA . ALA A 1 210 ? -14.413 11.315 9.193 1.00 89.00 210 ALA A CA 1
ATOM 1648 C C . ALA A 1 210 ? -15.603 10.350 9.186 1.00 89.00 210 ALA A C 1
ATOM 1650 O O . ALA A 1 210 ? -15.913 9.782 8.140 1.00 89.00 210 ALA A O 1
ATOM 1651 N N . LEU A 1 211 ? -16.332 10.223 10.301 1.00 90.06 211 LEU A N 1
ATOM 1652 C CA . LEU A 1 211 ? -17.518 9.365 10.374 1.00 90.06 211 LEU A CA 1
ATOM 1653 C C . LEU A 1 211 ? -18.635 9.838 9.440 1.00 90.06 211 LEU A C 1
ATOM 1655 O O . LEU A 1 211 ? -19.264 9.013 8.779 1.00 90.06 211 LEU A O 1
ATOM 1659 N N . PHE A 1 212 ? -18.858 11.150 9.333 1.00 87.25 212 PHE A N 1
ATOM 1660 C CA . PHE A 1 212 ? -19.844 11.697 8.401 1.00 87.25 212 PHE A CA 1
ATOM 1661 C C . PHE A 1 212 ? -19.487 11.399 6.937 1.00 87.25 212 PHE A C 1
ATOM 1663 O O . PHE A 1 212 ? -20.361 11.054 6.145 1.00 87.25 212 PHE A O 1
ATOM 1670 N N . LEU A 1 213 ? -18.199 11.470 6.591 1.00 84.19 213 LEU A N 1
ATOM 1671 C CA . LEU A 1 213 ? -17.677 11.168 5.254 1.00 84.19 213 LEU A CA 1
ATOM 1672 C C . LEU A 1 213 ? -17.405 9.670 5.018 1.00 84.19 213 LEU A C 1
ATOM 1674 O O . LEU A 1 213 ? -16.799 9.318 4.005 1.00 84.19 213 LEU A O 1
ATOM 1678 N N . ALA A 1 214 ? -17.829 8.788 5.931 1.00 84.88 214 ALA A N 1
ATOM 1679 C CA . ALA A 1 214 ? -17.581 7.344 5.879 1.00 84.88 214 ALA A CA 1
ATOM 1680 C C . ALA A 1 214 ? -16.086 6.967 5.736 1.00 84.88 214 ALA A C 1
ATOM 1682 O O . ALA A 1 214 ? -15.727 5.995 5.066 1.00 84.88 214 ALA A O 1
ATOM 1683 N N . ARG A 1 215 ? -15.207 7.741 6.378 1.00 85.81 215 ARG A N 1
ATOM 1684 C CA . ARG A 1 215 ? -13.765 7.494 6.512 1.00 85.81 215 ARG A CA 1
ATOM 1685 C C . ARG A 1 215 ? -13.455 6.924 7.897 1.00 85.81 215 ARG A C 1
ATOM 1687 O O . ARG A 1 215 ? -14.237 7.070 8.833 1.00 85.81 215 ARG A O 1
ATOM 1694 N N . VAL A 1 216 ? -12.308 6.256 8.016 1.00 86.94 216 VAL A N 1
ATOM 1695 C CA . VAL A 1 216 ? -11.819 5.764 9.310 1.00 86.94 216 VAL A CA 1
ATOM 1696 C C . VAL A 1 216 ? -11.259 6.959 10.098 1.00 86.94 216 VAL A C 1
ATOM 1698 O O . VAL A 1 216 ? -10.361 7.613 9.564 1.00 86.94 216 VAL A O 1
ATOM 1701 N N . PRO A 1 217 ? -11.802 7.265 11.291 1.00 81.75 217 PRO A N 1
ATOM 1702 C CA . PRO A 1 217 ? -11.293 8.308 12.180 1.00 81.75 217 PRO A CA 1
ATOM 1703 C C . PRO A 1 217 ? -10.023 7.884 12.930 1.00 81.75 217 PRO A C 1
ATOM 1705 O O . PRO A 1 217 ? -9.801 6.660 13.102 1.00 81.75 217 PRO A O 1
#

Sequence (217 aa):
METKKRSVDWITVNYMVCDVQYGGKITDDWDRRLFNTYGKSWLTEKCLSPEFQFRPGHDTYKIPVAADIEVYRKYISEEIPLVDDPELFGMHANADLVFRTSQTKNVLNTVLDIQPKEGGGGGGLTREEIVLKMVEDLQVKCPPDYNPDNVKSSIKALGGLGKPLNICLKQEIDRLQKVIKVLKTSLANLKLAIAGTIVMSPELAEALDALFLARVP

Foldseek 3Di:
DPPPPPPDPLVVVLCCVLCPVCVVVDPDPVVSVLSSVVSVVCSDPLLVDQPDALDPPDPLGGDDDDPDPVVVVCSCVPRHDPDDQCVSVVDDNCVVVVVVVVVVVVVVVVVVVPPPPPDDDPPDDDLLRVLLVVLVVVLVVQDDADDPVVLQVVLVVVVHPPDPVSVVVVVVSVVVNVVSVVSNVLSVVLNCCSVVNDPCDPVSVVCSVCVSVVHDD

Secondary structure (DSSP, 8-state):
-----PPP-HHHHHHIIIIIISGGG--SHHHHHHHHHHHHHHSSGGGGSTT-BSSTT-TTSB----SSHHHHHHHHHHTS-SS--GGGGT--THHHHHHHHHHHHHHHHHHHHHS-TT-S-TTS--HHHHHHHHHHHHHHHSPPPPPHHHHHHHHHHTTGGGSHHHHHHHHHHHHHHHHHHHHHHHHHHHHHHHTTSS---HHHHHHHHHHHTT---

pLDDT: mean 86.66, std 9.72, range [40.84, 96.56]

Organism: NCBI:txid156174

Radius of gyration: 30.31 Å; Cα contacts (8 Å, |Δi|>4): 126; chains: 1; bounding box: 80×49×72 Å

Mean predicted aligned error: 9.69 Å

InterPro domains:
  IPR026983 Dynein heavy chain [PTHR46961] (4-217)
  IPR041228 Dynein heavy chain, C-terminal domain [PF18199] (101-217)
  IPR041658 Dynein heavy chain, AAA lid domain [PF18198] (4-95)
  IPR042219 Dynein heavy chain, AAA lid domain superfamily [G3DSA:1.10.8.720] (1-91)